Protein AF-C3YS54-F1 (afdb_monomer)

Foldseek 3Di:
DDPLVVLQVQLFDDDDPLATWHQLQSLLCSLVDPHDDPDDDPVPVVPDQDDDPDDDLCVSVNCVRPWTAASLNSVVLLCQLLDDLVRLVVVQVQLPPVPPQKHALVSVCVSVVVVVVVVVVVCVVVVPPPDDSNDDDDDPPDTPVQCQAQNPVRPRIDHSVRSCCSRVVRPHQLNSLVVLQCVQCVPPQFHWLLSLLCSQQVQFPDDPVLSVVLSVLLCVVPVDTPGDGSVQSRLVSVLLSQLVQLLVLLVVCVVVVHFAALVNSQVSSCVRPVGGHDSVVSVSLCSRQVPPPPRTHHCCSPVVGSVSVSCSNVD

Solvent-accessible surface area (backbone atoms only — not comparable to full-atom values): 18440 Å² total; per-residue (Å²): 138,53,73,69,56,52,51,48,60,70,34,36,81,42,74,57,96,71,26,64,23,21,24,47,45,31,50,51,45,62,73,75,42,98,64,75,81,83,85,78,81,70,84,73,62,76,83,72,78,80,72,90,91,63,91,61,77,37,65,54,71,75,40,33,74,71,42,41,38,45,67,61,53,51,53,50,48,62,66,51,40,67,48,47,76,71,50,50,52,55,54,48,59,68,34,24,81,86,69,80,67,41,36,43,56,67,43,61,46,47,58,51,52,54,55,47,57,57,46,52,67,47,45,81,75,54,83,85,71,89,78,81,47,81,77,71,69,101,66,86,71,88,33,46,65,53,35,70,64,14,39,92,83,52,76,42,65,30,40,66,69,56,48,39,47,60,42,51,66,35,54,22,52,62,34,50,54,50,48,57,49,48,66,65,17,71,82,50,82,38,28,45,64,67,53,51,48,50,67,64,49,71,34,34,94,66,53,69,71,57,51,52,52,39,54,54,48,35,49,72,77,47,78,73,77,82,48,48,37,64,82,55,49,48,58,54,58,57,47,57,65,48,44,70,60,36,48,56,54,52,47,53,35,57,77,66,73,43,82,36,35,69,68,54,48,52,47,44,45,30,72,60,67,70,48,84,78,53,69,68,58,53,51,52,50,45,58,58,41,30,82,86,68,82,69,40,56,52,66,67,50,46,53,58,48,53,60,48,31,72,48,64,73,69,122

Radius of gyration: 21.83 Å; Cα contacts (8 Å, |Δi|>4): 345; chains: 1; bounding box: 50×48×61 Å

Organism: Branchiostoma floridae (NCBI:txid7739)

Sequence (315 aa):
MSDRERRFREFSSVEYKGQMYMTPRDFLESVTEERPRREFDVSHMLKKTPSRHKGSTKFFRSMHEEGIISFTEYLFLLCILTKPHAGFNIAFNMFDTDGNQRVDKNEFMVLQEIFRKKNDKRKAKEEAEGVSALLADGNVQDTTLLVHLFGVKGKDDLNFQDFYNSIGGKISIPLLNRVYFLEFARGMPTISEIEFAQILLRYTHLPDAAHDAIIERLKDRIPEEKGITFDQFKPFFQFLNNLDDFAIAMQMYTFANQPVEQAEFKRAVKVSTGIDLAPHVINTVFQIFDEDGDGKLSHKEFISVMKDRIHRGFR

Structure (mmCIF, N/CA/C/O backbone):
data_AF-C3YS54-F1
#
_entry.id   AF-C3YS54-F1
#
loop_
_atom_site.group_PDB
_atom_site.id
_atom_site.type_symbol
_atom_site.label_atom_id
_atom_site.label_alt_id
_atom_site.label_comp_id
_atom_site.label_asym_id
_atom_site.label_entity_id
_atom_site.label_seq_id
_atom_site.pdbx_PDB_ins_code
_atom_site.Cartn_x
_atom_site.Cartn_y
_atom_site.Cartn_z
_atom_site.occupancy
_atom_site.B_iso_or_equiv
_atom_site.auth_seq_id
_atom_site.auth_comp_id
_atom_site.auth_asym_id
_atom_site.auth_atom_id
_atom_site.pdbx_PDB_model_num
ATOM 1 N N . MET A 1 1 ? -8.792 2.341 -24.400 1.00 57.22 1 MET A N 1
ATOM 2 C CA . MET A 1 1 ? -7.731 2.671 -23.412 1.00 57.22 1 MET A CA 1
ATOM 3 C C . MET A 1 1 ? -8.057 2.042 -22.059 1.00 57.22 1 MET A C 1
ATOM 5 O O . MET A 1 1 ? -9.218 2.076 -21.674 1.00 57.22 1 MET A O 1
ATOM 9 N N . SER A 1 2 ? -7.090 1.426 -21.368 1.00 73.31 2 SER A N 1
ATOM 10 C CA . SER A 1 2 ? -7.321 0.836 -20.026 1.00 73.31 2 SER A CA 1
ATOM 11 C C . SER A 1 2 ? -7.192 1.875 -18.904 1.00 73.31 2 SER A C 1
ATOM 13 O O . SER A 1 2 ? -6.462 2.848 -19.077 1.00 73.31 2 SER A O 1
ATOM 15 N N . ASP A 1 3 ? -7.820 1.662 -17.742 1.00 74.25 3 ASP A N 1
ATOM 16 C CA . ASP A 1 3 ? -7.747 2.616 -16.616 1.00 74.25 3 ASP A CA 1
ATOM 17 C C 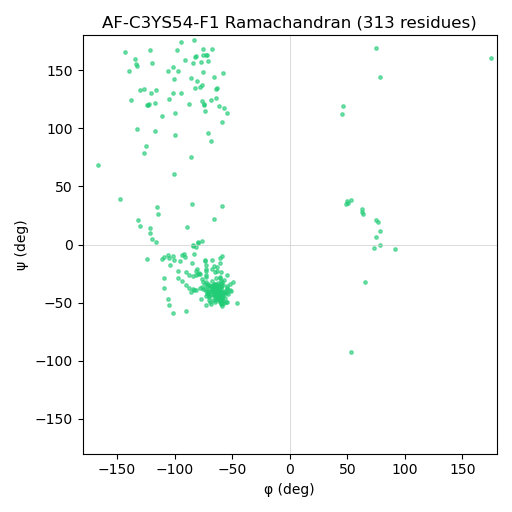. ASP A 1 3 ? -6.313 2.838 -16.117 1.00 74.25 3 ASP A C 1
ATOM 19 O O . ASP A 1 3 ? -5.910 3.964 -15.835 1.00 74.25 3 ASP A O 1
ATOM 23 N N . ARG A 1 4 ? -5.489 1.782 -16.124 1.00 79.00 4 ARG A N 1
ATOM 24 C CA . ARG A 1 4 ? -4.057 1.865 -15.784 1.00 79.00 4 ARG A CA 1
ATOM 25 C C . ARG A 1 4 ? -3.259 2.691 -16.792 1.00 79.00 4 ARG A C 1
ATOM 27 O O . ARG A 1 4 ? -2.324 3.382 -16.412 1.00 79.00 4 ARG A O 1
ATOM 34 N N . GLU A 1 5 ? -3.620 2.625 -18.070 1.00 79.56 5 GLU A N 1
ATOM 35 C CA . GLU A 1 5 ? -2.982 3.419 -19.124 1.00 79.56 5 GLU A CA 1
ATOM 36 C C . GLU A 1 5 ? -3.383 4.895 -19.034 1.00 79.56 5 GLU A C 1
ATOM 38 O O . GLU A 1 5 ? -2.531 5.767 -19.184 1.00 79.56 5 GLU A O 1
ATOM 43 N N . ARG A 1 6 ? -4.657 5.179 -18.730 1.00 80.06 6 ARG A N 1
ATOM 44 C CA . ARG A 1 6 ? -5.141 6.543 -18.480 1.00 80.06 6 ARG A CA 1
ATOM 45 C C . ARG A 1 6 ? -4.397 7.169 -17.302 1.00 80.06 6 ARG A C 1
ATOM 47 O O . ARG A 1 6 ? -3.808 8.233 -17.454 1.00 80.06 6 ARG A O 1
ATOM 54 N N . ARG A 1 7 ? -4.340 6.455 -16.174 1.00 81.50 7 ARG A N 1
ATOM 55 C CA . ARG A 1 7 ? -3.628 6.895 -14.968 1.00 81.50 7 ARG A CA 1
ATOM 56 C C . ARG A 1 7 ? -2.133 7.083 -15.215 1.00 81.50 7 ARG A C 1
ATOM 58 O O . ARG A 1 7 ? -1.554 8.047 -14.732 1.00 81.50 7 ARG A O 1
ATOM 65 N N . PHE A 1 8 ? -1.510 6.210 -16.012 1.00 84.62 8 PHE A N 1
ATOM 66 C CA . PHE A 1 8 ? -0.117 6.404 -16.409 1.00 84.62 8 PHE A CA 1
ATOM 67 C C . PHE A 1 8 ? 0.074 7.730 -17.158 1.00 84.62 8 PHE A C 1
ATOM 69 O O . PHE A 1 8 ? 0.955 8.509 -16.810 1.00 84.62 8 PHE A O 1
ATOM 76 N N . ARG A 1 9 ? -0.772 8.029 -18.151 1.00 83.06 9 ARG A N 1
ATOM 77 C CA . ARG A 1 9 ? -0.676 9.287 -18.912 1.00 83.06 9 ARG A CA 1
ATOM 78 C C . ARG A 1 9 ? -0.946 10.521 -18.056 1.00 83.06 9 ARG A C 1
ATOM 80 O O . ARG A 1 9 ? -0.266 11.518 -18.239 1.00 83.06 9 ARG A O 1
ATOM 87 N N . GLU A 1 10 ? -1.908 10.453 -17.139 1.00 83.25 10 GLU A N 1
ATOM 88 C CA . GLU A 1 10 ? -2.266 11.578 -16.261 1.00 83.25 10 GLU A CA 1
ATOM 89 C C . GLU A 1 10 ? -1.121 12.012 -15.341 1.00 83.25 10 GLU A C 1
ATOM 91 O O . GLU A 1 10 ? -0.986 13.200 -15.063 1.00 83.25 10 GLU A O 1
ATOM 96 N N . PHE A 1 11 ? -0.305 11.065 -14.875 1.00 82.12 11 PHE A N 1
ATOM 97 C CA . PHE A 1 11 ? 0.784 11.328 -13.931 1.00 82.12 11 PHE A CA 1
ATOM 98 C C . PHE A 1 11 ? 2.172 11.386 -14.588 1.00 82.12 11 PHE A C 1
ATOM 100 O O . PHE A 1 11 ? 3.127 11.770 -13.926 1.00 82.12 11 PHE A O 1
ATOM 107 N N . SER A 1 12 ? 2.313 11.004 -15.862 1.00 84.19 12 SER A N 1
ATOM 108 C CA . SER A 1 12 ? 3.598 11.072 -16.573 1.00 84.19 12 SER A CA 1
ATOM 109 C C . SER A 1 12 ? 4.014 12.521 -16.815 1.00 84.19 12 SER A C 1
ATOM 111 O O . SER A 1 12 ? 3.276 13.270 -17.454 1.00 84.19 12 SER A O 1
ATOM 113 N N . SER A 1 13 ? 5.211 12.896 -16.366 1.00 82.12 13 SER A N 1
ATOM 114 C CA . SER A 1 13 ? 5.763 14.243 -16.565 1.00 82.12 13 SER A CA 1
ATOM 115 C C . SER A 1 13 ? 6.876 14.325 -17.617 1.00 82.12 13 SER A C 1
ATOM 117 O O . SER A 1 13 ? 7.273 15.427 -17.992 1.00 82.12 13 SER A O 1
ATOM 119 N N . VAL A 1 14 ? 7.378 13.188 -18.120 1.00 82.00 14 VAL A N 1
ATOM 120 C CA . VAL A 1 14 ? 8.527 13.141 -19.041 1.00 82.00 14 VAL A CA 1
ATOM 121 C C . VAL A 1 14 ? 8.119 12.579 -20.399 1.00 82.00 14 VAL A C 1
ATOM 123 O O . VAL A 1 14 ? 7.506 11.518 -20.482 1.00 82.00 14 VAL A O 1
ATOM 126 N N . GLU A 1 15 ? 8.531 13.245 -21.477 1.00 80.12 15 GLU A N 1
ATOM 127 C CA . GLU A 1 15 ? 8.415 12.742 -22.848 1.00 80.12 15 GLU A CA 1
ATOM 128 C C . GLU A 1 15 ? 9.803 12.652 -23.492 1.00 80.12 15 GLU A C 1
ATOM 130 O O . GLU A 1 15 ? 10.588 13.601 -23.460 1.00 80.12 15 GLU A O 1
ATOM 135 N N . TYR A 1 16 ? 10.121 11.507 -24.093 1.00 73.81 16 TYR A N 1
ATOM 136 C CA . TYR A 1 16 ? 11.366 11.306 -24.828 1.00 73.81 16 TYR A CA 1
ATOM 137 C C . TYR A 1 16 ? 11.091 10.533 -26.117 1.00 73.81 16 TYR A C 1
ATOM 139 O O . TYR A 1 16 ? 10.530 9.444 -26.080 1.00 73.81 16 TYR A O 1
ATOM 147 N N . LYS A 1 17 ? 11.481 11.094 -27.270 1.00 74.94 17 LYS A N 1
ATOM 148 C CA . LYS A 1 17 ? 11.240 10.509 -28.609 1.00 74.94 17 LYS A CA 1
ATOM 149 C C . LYS A 1 17 ? 9.764 10.148 -28.882 1.00 74.94 17 LYS A C 1
ATOM 151 O O . LYS A 1 17 ? 9.484 9.126 -29.499 1.00 74.94 17 LYS A O 1
ATOM 156 N N . GLY A 1 18 ? 8.820 10.973 -28.422 1.00 70.06 18 GLY A N 1
ATOM 157 C CA . GLY A 1 18 ? 7.379 10.726 -28.588 1.00 70.06 18 GLY A CA 1
ATOM 158 C C . GLY A 1 18 ? 6.790 9.706 -27.607 1.00 70.06 18 GLY A C 1
ATOM 159 O O . GLY A 1 18 ? 5.594 9.427 -27.649 1.00 70.06 18 GLY A O 1
ATOM 160 N N . GLN A 1 19 ? 7.614 9.145 -26.720 1.00 74.81 19 GLN A N 1
ATOM 161 C CA . GLN A 1 19 ? 7.213 8.181 -25.707 1.00 74.81 19 GLN A CA 1
ATOM 162 C C . GLN A 1 19 ? 7.088 8.865 -24.341 1.00 74.81 19 GLN A C 1
ATOM 164 O O . GLN A 1 19 ? 8.022 9.525 -23.887 1.00 74.81 19 GLN A O 1
ATOM 169 N N . MET A 1 20 ? 5.961 8.651 -23.655 1.00 78.69 20 MET A N 1
ATOM 170 C CA . MET A 1 20 ? 5.757 9.132 -22.282 1.00 78.69 20 MET A CA 1
ATOM 171 C C . MET A 1 20 ? 6.424 8.199 -21.264 1.00 78.69 20 MET A C 1
ATOM 173 O O . MET A 1 20 ? 6.336 6.969 -21.382 1.00 78.69 20 MET A O 1
ATOM 177 N N . TYR A 1 21 ? 7.026 8.800 -20.242 1.00 82.31 21 TYR A N 1
ATOM 178 C CA . TYR A 1 21 ? 7.679 8.167 -19.104 1.00 82.31 21 TYR A CA 1
ATOM 179 C C . TYR A 1 21 ? 7.251 8.838 -17.794 1.00 82.31 21 TYR A C 1
ATOM 181 O O . TYR A 1 21 ? 6.895 10.016 -17.752 1.00 82.31 21 TYR A O 1
ATOM 189 N N . MET A 1 22 ? 7.347 8.078 -16.708 1.00 83.50 22 MET A N 1
ATOM 190 C CA . MET A 1 22 ? 7.195 8.577 -15.345 1.00 83.50 22 MET A CA 1
ATOM 191 C C . MET A 1 22 ? 8.551 8.789 -14.689 1.00 83.50 22 MET A C 1
ATOM 193 O O . MET A 1 22 ? 9.442 7.948 -14.816 1.00 83.50 22 MET A O 1
ATOM 197 N N . THR A 1 23 ? 8.681 9.845 -13.898 1.00 81.38 23 THR A N 1
ATOM 198 C CA . THR A 1 23 ? 9.751 9.923 -12.901 1.00 81.38 23 THR A CA 1
ATOM 199 C C . THR A 1 23 ? 9.469 8.983 -11.717 1.00 81.38 23 THR A C 1
ATOM 201 O O . THR A 1 23 ? 8.330 8.555 -11.495 1.00 81.38 23 THR A O 1
ATOM 204 N N . PRO A 1 24 ? 10.477 8.656 -10.886 1.00 78.56 24 PRO A N 1
ATOM 205 C CA . PRO A 1 24 ? 10.258 8.001 -9.597 1.00 78.56 24 PRO A CA 1
ATOM 206 C C . PRO A 1 24 ? 9.217 8.723 -8.720 1.00 78.56 24 PRO A C 1
ATOM 208 O O . PRO A 1 24 ? 8.465 8.069 -7.994 1.00 78.56 24 PRO A O 1
ATOM 211 N N . ARG A 1 25 ? 9.155 10.058 -8.791 1.00 75.44 25 ARG A N 1
ATOM 212 C CA . ARG A 1 25 ? 8.149 10.872 -8.104 1.00 75.44 25 ARG A CA 1
ATOM 213 C C . ARG A 1 25 ? 6.754 10.679 -8.700 1.00 75.44 25 ARG A C 1
ATOM 215 O O . ARG A 1 25 ? 5.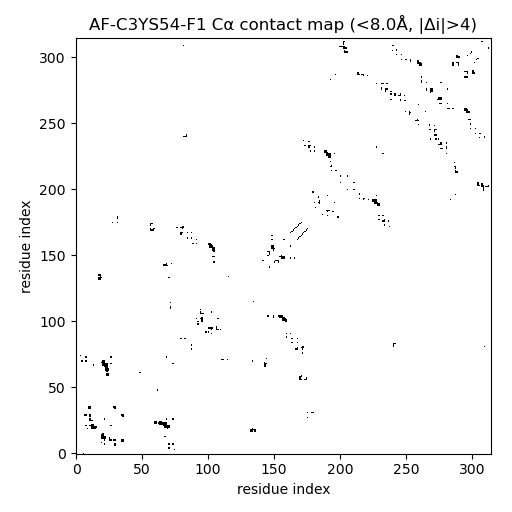842 10.369 -7.938 1.00 75.44 25 ARG A O 1
ATOM 222 N N . ASP A 1 26 ? 6.612 10.770 -10.019 1.00 80.88 26 ASP A N 1
ATOM 223 C CA . ASP A 1 26 ? 5.344 10.540 -10.728 1.00 80.88 26 ASP A CA 1
ATOM 224 C C . ASP A 1 26 ? 4.767 9.170 -10.386 1.00 80.88 26 ASP A C 1
ATOM 226 O O . ASP A 1 26 ? 3.574 9.027 -10.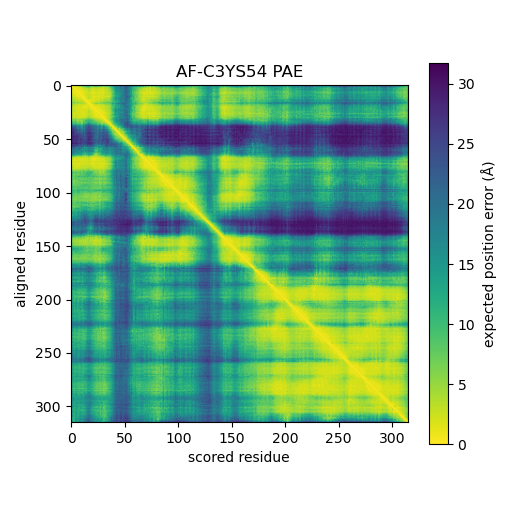133 1.00 80.88 26 ASP A O 1
ATOM 230 N N . PHE A 1 27 ? 5.631 8.152 -10.327 1.00 80.94 27 PHE A N 1
ATOM 231 C CA . PHE A 1 27 ? 5.231 6.813 -9.926 1.00 80.94 27 PHE A CA 1
ATOM 232 C C . PHE A 1 27 ? 4.648 6.798 -8.513 1.00 80.94 27 PHE A C 1
ATOM 234 O O . PHE A 1 27 ? 3.559 6.262 -8.311 1.00 80.94 27 PHE A O 1
ATOM 241 N N . LEU A 1 28 ? 5.347 7.391 -7.539 1.00 75.38 28 LEU A N 1
ATOM 242 C CA . LEU A 1 28 ? 4.862 7.456 -6.162 1.00 75.38 28 LEU A CA 1
ATOM 243 C C . LEU A 1 28 ? 3.531 8.205 -6.080 1.00 75.38 28 LEU A C 1
ATOM 245 O O . LEU A 1 28 ? 2.593 7.663 -5.505 1.00 75.38 28 LEU A O 1
ATOM 249 N N . GLU A 1 29 ? 3.420 9.373 -6.714 1.00 75.44 29 GLU A N 1
ATOM 250 C CA . GLU A 1 29 ? 2.178 10.152 -6.745 1.00 75.44 29 GLU A CA 1
ATOM 251 C C . GLU A 1 29 ? 1.044 9.376 -7.426 1.00 75.44 29 GLU A C 1
ATOM 253 O O . GLU A 1 29 ? -0.067 9.326 -6.908 1.00 75.44 29 GLU A O 1
ATOM 258 N N . SER A 1 30 ? 1.322 8.658 -8.517 1.00 79.56 30 SER A N 1
ATOM 259 C CA . SER A 1 30 ? 0.318 7.831 -9.197 1.00 79.56 30 SER A CA 1
ATOM 260 C C . SER A 1 30 ? -0.212 6.690 -8.324 1.00 79.56 30 SER A C 1
ATOM 262 O O . SER A 1 30 ? -1.306 6.178 -8.571 1.00 79.56 30 SER A O 1
ATOM 264 N N . VAL A 1 31 ? 0.544 6.259 -7.310 1.00 73.75 31 VAL A N 1
ATOM 265 C CA . VAL A 1 31 ? 0.121 5.215 -6.370 1.00 73.75 31 VAL A CA 1
ATOM 266 C C . VAL A 1 31 ? -0.524 5.822 -5.125 1.00 73.75 31 VAL A C 1
ATOM 268 O O . VAL A 1 31 ? -1.427 5.198 -4.573 1.00 73.75 31 VAL A O 1
ATOM 271 N N . THR A 1 32 ? -0.112 7.014 -4.682 1.00 67.75 32 THR A N 1
ATOM 272 C CA . THR A 1 32 ? -0.589 7.614 -3.424 1.00 67.75 32 THR A CA 1
ATOM 273 C C . THR A 1 32 ? -1.728 8.616 -3.576 1.00 67.75 32 THR A C 1
ATOM 275 O O . THR A 1 32 ? -2.535 8.728 -2.652 1.00 67.75 32 THR A O 1
ATOM 278 N N . GLU A 1 33 ? -1.821 9.302 -4.714 1.00 66.56 33 GLU A N 1
ATOM 279 C CA . GLU A 1 33 ? -2.759 10.400 -4.966 1.00 66.56 33 GLU A CA 1
ATOM 280 C C . GLU A 1 33 ? -3.904 9.983 -5.883 1.00 66.56 33 GLU A C 1
ATOM 282 O O . GLU A 1 33 ? -3.724 9.191 -6.803 1.00 66.56 33 GLU A O 1
ATOM 287 N N . GLU A 1 34 ? -5.086 10.571 -5.718 1.00 61.81 34 GLU A N 1
ATOM 288 C CA . GLU A 1 34 ? -6.174 10.388 -6.686 1.00 61.81 34 GLU A CA 1
ATOM 289 C C . GLU A 1 34 ? -5.959 11.184 -7.976 1.00 61.81 34 GLU A C 1
ATOM 291 O O . GLU A 1 34 ? -6.363 10.731 -9.046 1.00 61.81 34 GLU A O 1
ATOM 296 N N . ARG A 1 35 ? -5.310 12.352 -7.883 1.00 57.31 35 ARG A N 1
ATOM 297 C CA . ARG A 1 35 ? -5.036 13.265 -9.001 1.00 57.31 35 ARG A CA 1
ATOM 298 C C . ARG A 1 35 ? -3.621 13.847 -8.891 1.00 57.31 35 ARG A C 1
ATOM 300 O O . ARG A 1 35 ? -3.149 14.041 -7.770 1.00 57.31 35 ARG A O 1
ATOM 307 N N . PRO A 1 36 ? -2.958 14.169 -10.014 1.00 57.72 36 PRO A N 1
ATOM 308 C CA . PRO A 1 36 ? -1.636 14.790 -9.992 1.00 57.72 36 PRO A CA 1
ATOM 309 C C . PRO A 1 36 ? -1.696 16.173 -9.324 1.00 57.72 36 PRO A C 1
ATOM 311 O O . PRO A 1 36 ? -2.589 16.977 -9.615 1.00 57.72 36 PRO A O 1
ATOM 314 N N . ARG A 1 37 ? -0.747 16.469 -8.426 1.00 54.53 37 ARG A N 1
ATOM 315 C CA . ARG A 1 37 ? -0.634 17.799 -7.804 1.00 54.53 37 ARG A CA 1
ATOM 316 C C . ARG A 1 37 ? -0.010 18.757 -8.825 1.00 54.53 37 ARG A C 1
ATOM 318 O O . ARG A 1 37 ? 1.079 18.500 -9.326 1.00 54.53 37 ARG A O 1
ATOM 325 N N . ARG A 1 38 ? -0.682 19.869 -9.143 1.00 44.66 38 ARG A N 1
ATOM 326 C CA . ARG A 1 38 ? -0.101 20.920 -9.999 1.00 44.66 38 ARG A CA 1
ATOM 327 C C . ARG A 1 38 ? 0.947 21.714 -9.209 1.00 44.66 38 ARG A C 1
ATOM 329 O O . ARG A 1 38 ? 0.602 22.293 -8.189 1.00 44.66 38 ARG A O 1
ATOM 336 N N . GLU A 1 39 ? 2.179 21.688 -9.724 1.00 42.34 39 GLU A N 1
ATOM 337 C CA . GLU A 1 39 ? 3.357 22.540 -9.461 1.00 42.34 39 GLU A CA 1
ATOM 338 C C . GLU A 1 39 ? 3.747 22.849 -8.000 1.00 42.34 39 GLU A C 1
ATOM 340 O O . GLU A 1 39 ? 3.061 23.562 -7.277 1.00 42.34 39 GLU A O 1
ATOM 345 N N . PHE A 1 40 ? 4.961 22.429 -7.614 1.00 36.91 40 PHE A N 1
ATOM 346 C CA . PHE A 1 40 ? 5.749 23.114 -6.584 1.00 36.91 40 PHE A CA 1
ATOM 347 C C . PHE A 1 40 ? 7.169 23.369 -7.101 1.00 36.91 40 PHE A C 1
ATOM 349 O O . PHE A 1 40 ? 7.805 22.482 -7.666 1.00 36.91 40 PHE A O 1
ATOM 356 N N . ASP A 1 41 ? 7.619 24.607 -6.900 1.00 38.69 41 ASP A N 1
ATOM 357 C CA . ASP A 1 41 ? 8.887 25.201 -7.325 1.00 38.69 41 ASP A CA 1
ATOM 358 C C . ASP A 1 41 ? 10.113 24.390 -6.848 1.00 38.69 41 ASP A C 1
ATOM 360 O O . ASP A 1 41 ? 10.426 24.298 -5.655 1.00 38.69 41 ASP A O 1
ATOM 364 N N . VAL A 1 42 ? 10.815 23.807 -7.823 1.00 43.28 42 VAL A N 1
ATOM 365 C CA . VAL A 1 42 ? 11.983 22.909 -7.713 1.00 43.28 42 VAL A CA 1
ATOM 366 C C . VAL A 1 42 ? 13.181 23.580 -7.008 1.00 43.28 42 VAL A C 1
ATOM 368 O O . VAL A 1 42 ? 14.090 22.918 -6.494 1.00 43.28 42 VAL A O 1
ATOM 371 N N . SER A 1 43 ? 13.165 24.908 -6.883 1.00 39.72 43 SER A N 1
ATOM 372 C CA . SER A 1 43 ? 14.291 25.724 -6.418 1.00 39.72 43 SER A CA 1
ATOM 373 C C . SER A 1 43 ? 14.666 25.529 -4.937 1.00 39.72 43 SER A C 1
ATOM 375 O O . SER A 1 43 ? 15.802 25.806 -4.542 1.00 39.72 43 SER A O 1
ATOM 377 N N . HIS A 1 44 ? 13.758 25.023 -4.093 1.00 38.53 44 HIS A N 1
ATOM 378 C CA . HIS A 1 44 ? 14.010 24.871 -2.649 1.00 38.53 44 HIS A CA 1
ATOM 379 C C . HIS A 1 44 ? 14.516 23.469 -2.238 1.00 38.53 44 HIS A C 1
ATOM 381 O O . HIS A 1 44 ? 15.040 23.294 -1.134 1.00 38.53 44 HIS A O 1
ATOM 387 N N . MET A 1 45 ? 14.412 22.462 -3.117 1.00 38.97 45 MET A N 1
ATOM 388 C CA . MET A 1 45 ? 14.697 21.054 -2.778 1.00 38.97 45 MET A CA 1
ATOM 389 C C . MET A 1 45 ? 16.161 20.639 -3.000 1.00 38.97 45 MET A C 1
ATOM 391 O O . MET A 1 45 ? 16.665 19.756 -2.302 1.00 38.97 45 MET A O 1
ATOM 395 N N . LEU A 1 46 ? 16.888 21.340 -3.875 1.00 43.00 46 LEU A N 1
ATOM 396 C CA . LEU A 1 46 ? 18.287 21.042 -4.225 1.00 43.00 46 LEU A CA 1
ATOM 397 C C . LEU A 1 46 ? 19.297 21.280 -3.084 1.00 43.00 46 LEU A C 1
ATOM 399 O O . LEU A 1 46 ? 20.428 20.804 -3.145 1.00 43.00 46 LEU A O 1
ATOM 403 N N . LYS A 1 47 ? 18.909 21.969 -2.002 1.00 36.06 47 LYS A N 1
ATOM 404 C CA . LYS A 1 47 ? 19.814 22.295 -0.882 1.00 36.06 47 LYS A CA 1
ATOM 405 C C . LYS A 1 47 ? 19.978 21.188 0.173 1.00 36.06 47 LYS A C 1
ATOM 407 O O . LYS A 1 47 ? 20.716 21.398 1.133 1.00 36.06 47 LYS A O 1
ATOM 412 N N . LYS A 1 48 ? 19.316 20.025 0.050 1.00 42.09 48 LYS A N 1
ATOM 413 C CA . LYS A 1 48 ? 19.316 18.987 1.112 1.00 42.09 48 LYS A CA 1
ATOM 414 C C . LYS A 1 48 ? 19.657 17.550 0.684 1.00 42.09 48 LYS A C 1
ATOM 416 O O . LYS A 1 48 ? 19.443 16.628 1.474 1.00 42.09 48 LYS A O 1
ATOM 421 N N . THR A 1 49 ? 20.232 17.322 -0.494 1.00 37.31 49 THR A N 1
ATOM 422 C CA . THR A 1 49 ? 20.502 15.948 -0.966 1.00 37.31 49 THR A CA 1
ATOM 423 C C . THR A 1 49 ? 21.866 15.411 -0.482 1.00 37.31 49 THR A C 1
ATOM 425 O O . THR A 1 49 ? 22.893 16.018 -0.784 1.00 37.31 49 THR A O 1
ATOM 428 N N . PRO A 1 50 ? 21.934 14.283 0.265 1.00 35.88 50 PRO A N 1
ATOM 429 C CA . PRO A 1 50 ? 23.192 13.690 0.734 1.00 35.88 50 PRO A CA 1
ATOM 430 C C . PRO A 1 50 ? 23.795 12.646 -0.234 1.00 35.88 50 PRO A C 1
ATOM 432 O O . PRO A 1 50 ? 23.093 12.037 -1.033 1.00 35.88 50 PRO A O 1
ATOM 435 N N . SER A 1 51 ? 25.107 12.402 -0.095 1.00 37.34 51 SER A N 1
ATOM 436 C CA . SER A 1 51 ? 25.964 11.585 -0.983 1.00 37.34 51 SER A CA 1
ATOM 437 C C . SER A 1 51 ? 25.740 10.051 -0.960 1.00 37.34 51 SER A C 1
ATOM 439 O O . SER A 1 51 ? 25.283 9.468 0.026 1.00 37.34 51 SER A O 1
ATOM 441 N N . ARG A 1 52 ? 26.165 9.403 -2.062 1.00 37.94 52 ARG A N 1
ATOM 442 C CA . ARG A 1 52 ? 25.956 8.014 -2.542 1.00 37.94 52 ARG A CA 1
ATOM 443 C C . ARG A 1 52 ? 26.461 6.866 -1.645 1.00 37.94 52 ARG A C 1
ATOM 445 O O . ARG A 1 52 ? 26.094 5.721 -1.880 1.00 37.94 52 ARG A O 1
ATOM 452 N N . HIS A 1 53 ? 27.251 7.119 -0.602 1.00 42.16 53 HIS A N 1
ATOM 453 C CA . HIS A 1 53 ? 27.829 6.053 0.245 1.00 42.16 53 HIS A CA 1
ATOM 454 C C . HIS A 1 53 ? 26.958 5.629 1.445 1.00 42.16 53 HIS A C 1
ATOM 456 O O . HIS A 1 53 ? 27.432 4.944 2.348 1.00 42.16 53 HIS A O 1
ATOM 462 N N . LYS A 1 54 ? 25.673 6.000 1.467 1.00 44.56 54 LYS A N 1
ATOM 463 C CA . LYS A 1 54 ? 24.708 5.568 2.491 1.00 44.56 54 LYS A CA 1
ATOM 464 C C . LYS A 1 54 ? 23.490 4.919 1.838 1.00 44.56 54 LYS A C 1
ATOM 466 O O . LYS A 1 54 ? 22.471 5.569 1.620 1.00 44.56 54 LYS A O 1
ATOM 471 N N . GLY A 1 55 ? 23.595 3.625 1.539 1.00 39.97 55 GLY A N 1
ATOM 472 C CA . GLY A 1 55 ? 22.445 2.805 1.160 1.00 39.97 55 GLY A CA 1
ATOM 473 C C . GLY A 1 55 ? 21.385 2.844 2.265 1.00 39.97 55 GLY A C 1
ATOM 474 O O . GLY A 1 55 ? 21.640 2.462 3.402 1.00 39.97 55 GLY A O 1
ATOM 475 N N . SER A 1 56 ? 20.203 3.360 1.945 1.00 41.62 56 SER A N 1
ATOM 476 C CA . SER A 1 56 ? 19.062 3.490 2.856 1.00 41.62 56 SER A CA 1
ATOM 477 C C . SER A 1 56 ? 17.777 3.223 2.069 1.00 41.62 56 SER A C 1
ATOM 479 O O . SER A 1 56 ? 17.800 3.242 0.840 1.00 41.62 56 SER A O 1
ATOM 481 N N . THR A 1 57 ? 16.657 2.998 2.763 1.00 42.53 57 THR A N 1
ATOM 482 C CA . THR A 1 57 ? 15.265 2.793 2.292 1.00 42.53 57 THR A CA 1
ATOM 483 C C . THR A 1 57 ? 14.684 3.958 1.461 1.00 42.53 57 THR A C 1
ATOM 485 O O . THR A 1 57 ? 13.512 4.305 1.576 1.00 42.53 57 THR A O 1
ATOM 488 N N . LYS A 1 58 ? 15.522 4.643 0.687 1.00 46.41 58 LYS A N 1
ATOM 489 C CA . LYS A 1 58 ? 15.281 5.907 0.003 1.00 46.41 58 LYS A CA 1
ATOM 490 C C . LYS A 1 58 ? 15.470 5.787 -1.509 1.00 46.41 58 LYS A C 1
ATOM 492 O O . LYS A 1 58 ? 15.529 6.825 -2.129 1.00 46.41 58 LYS A O 1
ATOM 497 N N . PHE A 1 59 ? 15.534 4.598 -2.112 1.00 52.16 59 PHE A N 1
ATOM 498 C CA . PHE A 1 59 ? 15.865 4.428 -3.541 1.00 52.16 59 PHE A CA 1
ATOM 499 C C . PHE A 1 59 ? 15.111 5.392 -4.492 1.00 52.16 59 PHE A C 1
ATOM 501 O O . PHE A 1 59 ? 15.742 6.142 -5.231 1.00 52.16 59 PHE A O 1
ATOM 508 N N . PHE A 1 60 ? 13.780 5.493 -4.381 1.00 50.44 60 PHE A N 1
ATOM 509 C CA . PHE A 1 60 ? 12.979 6.467 -5.147 1.00 50.44 60 PHE A CA 1
ATOM 510 C C . PHE A 1 60 ? 13.136 7.922 -4.664 1.00 50.44 60 PHE A C 1
ATOM 512 O O . PHE A 1 60 ? 13.015 8.855 -5.448 1.00 50.44 60 PHE A O 1
ATOM 519 N N . ARG A 1 61 ? 13.442 8.142 -3.380 1.00 50.16 61 ARG A N 1
ATOM 520 C CA . ARG A 1 61 ? 13.656 9.482 -2.795 1.00 50.16 61 ARG A CA 1
ATOM 521 C C . ARG A 1 61 ? 15.053 10.049 -3.041 1.00 50.16 61 ARG A C 1
ATOM 523 O O . ARG A 1 61 ? 15.232 11.251 -2.924 1.00 50.16 61 ARG A O 1
ATOM 530 N N . SER A 1 62 ? 16.043 9.199 -3.304 1.00 44.69 62 SER A N 1
ATOM 531 C CA . SER A 1 62 ? 17.406 9.605 -3.641 1.00 44.69 62 SER A CA 1
ATOM 532 C C . SER A 1 62 ? 17.537 9.977 -5.110 1.00 44.69 62 SER A C 1
ATOM 534 O O . SER A 1 62 ? 18.415 10.766 -5.422 1.00 44.69 62 SER A O 1
ATOM 536 N N . MET A 1 63 ? 16.680 9.427 -5.979 1.00 51.47 63 MET A N 1
ATOM 537 C CA . MET A 1 63 ? 16.602 9.820 -7.389 1.00 51.47 63 MET A CA 1
ATOM 538 C C . MET A 1 63 ? 15.601 10.954 -7.621 1.00 51.47 63 MET A C 1
ATOM 540 O O . MET A 1 63 ? 15.875 11.836 -8.414 1.00 51.47 63 MET A O 1
ATOM 544 N N . HIS A 1 64 ? 14.492 10.995 -6.875 1.00 57.53 64 HIS A N 1
ATOM 545 C CA . HIS A 1 64 ? 13.466 12.040 -6.944 1.00 57.53 64 HIS A CA 1
ATOM 546 C C . HIS A 1 64 ? 12.925 12.278 -8.369 1.00 57.53 64 HIS A C 1
ATOM 548 O O . HIS A 1 64 ? 12.011 11.564 -8.776 1.00 57.53 64 HIS A O 1
ATOM 554 N N . GLU A 1 65 ? 13.499 13.219 -9.118 1.00 56.34 65 GLU A N 1
ATOM 555 C CA . GLU A 1 65 ? 13.150 13.559 -10.507 1.00 56.34 65 GLU A CA 1
ATOM 556 C C . GLU A 1 65 ? 14.136 12.948 -11.527 1.00 56.34 65 GLU A C 1
ATOM 558 O O . GLU A 1 65 ? 13.849 12.873 -12.718 1.00 56.34 65 GLU A O 1
ATOM 563 N N . GLU A 1 66 ? 15.285 12.445 -11.068 1.00 62.47 66 GLU A N 1
ATOM 564 C CA . GLU A 1 66 ? 16.343 11.860 -11.893 1.00 62.47 66 GLU A CA 1
ATOM 565 C C . GLU A 1 66 ? 16.068 10.378 -12.174 1.00 62.47 66 GLU A C 1
ATOM 567 O O . GLU A 1 66 ? 16.665 9.468 -11.593 1.00 62.47 66 GLU A O 1
ATOM 572 N N . GLY A 1 67 ? 15.127 10.113 -13.075 1.00 72.62 67 GLY A N 1
ATOM 573 C CA . GLY A 1 67 ? 14.895 8.770 -13.586 1.00 72.62 67 GLY A CA 1
ATOM 574 C C . GLY A 1 67 ? 13.698 8.678 -14.518 1.00 72.62 67 GLY A C 1
ATOM 575 O O . GLY A 1 67 ? 12.820 9.532 -14.495 1.00 72.62 67 GLY A O 1
ATOM 576 N N . ILE A 1 68 ? 13.661 7.616 -15.318 1.00 81.31 68 ILE A N 1
ATOM 577 C CA . ILE A 1 68 ? 12.554 7.311 -16.222 1.00 81.31 68 ILE A CA 1
ATOM 578 C C . ILE A 1 68 ? 12.051 5.888 -15.984 1.00 81.31 68 ILE A C 1
ATOM 580 O O . ILE A 1 68 ? 12.829 4.936 -15.863 1.00 81.31 68 ILE A O 1
ATOM 584 N N . ILE A 1 69 ? 10.730 5.768 -15.913 1.00 83.00 69 ILE A N 1
ATOM 585 C CA . ILE A 1 69 ? 9.974 4.533 -15.732 1.00 83.00 69 ILE A CA 1
ATOM 586 C C . ILE A 1 69 ? 9.012 4.424 -16.911 1.00 83.00 69 ILE A C 1
ATOM 588 O O . ILE A 1 69 ? 8.177 5.301 -17.145 1.00 83.00 69 ILE A O 1
ATOM 592 N N . SER A 1 70 ? 9.150 3.350 -17.677 1.00 84.62 70 SER A N 1
ATOM 593 C CA . SER A 1 70 ? 8.274 3.040 -18.809 1.00 84.62 70 SER A CA 1
ATOM 594 C C . SER A 1 70 ? 6.913 2.507 -18.348 1.00 84.62 70 SER A C 1
ATOM 596 O O . SER A 1 70 ? 6.759 2.023 -17.226 1.00 84.62 70 SER A O 1
ATOM 598 N N . PHE A 1 71 ? 5.914 2.513 -19.235 1.00 82.19 71 PHE A N 1
ATOM 599 C CA . PHE A 1 71 ? 4.588 1.967 -18.920 1.00 82.19 71 PHE A CA 1
ATOM 600 C C . PHE A 1 71 ? 4.623 0.476 -18.534 1.00 82.19 71 PHE A C 1
ATOM 602 O O . PHE A 1 71 ? 3.897 0.029 -17.647 1.00 82.19 71 PHE A O 1
ATOM 609 N N . THR A 1 72 ? 5.493 -0.310 -19.164 1.00 79.75 72 THR A N 1
ATOM 610 C CA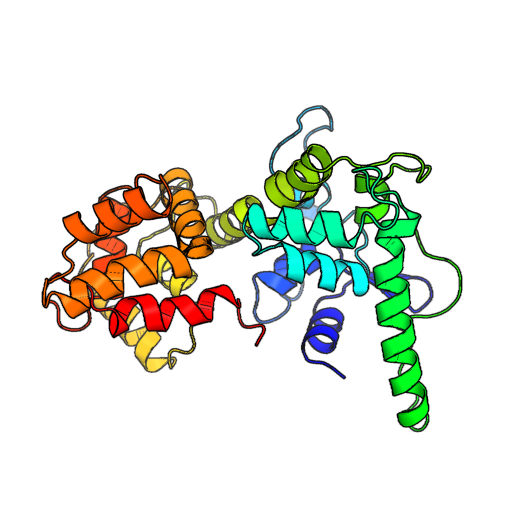 . THR A 1 72 ? 5.674 -1.730 -18.835 1.00 79.75 72 THR A CA 1
ATOM 611 C C . THR A 1 72 ? 6.266 -1.925 -17.444 1.00 79.75 72 THR A C 1
ATOM 613 O O . THR A 1 72 ? 5.823 -2.800 -16.702 1.00 79.75 72 THR A O 1
ATOM 616 N N . GLU A 1 73 ? 7.217 -1.077 -17.056 1.00 80.25 73 GLU A N 1
ATOM 617 C CA . GLU A 1 73 ? 7.798 -1.103 -15.713 1.00 80.25 73 GLU A CA 1
ATOM 618 C C . GLU A 1 73 ? 6.824 -0.583 -14.664 1.00 80.25 73 GLU A C 1
ATOM 620 O O . GLU A 1 73 ? 6.765 -1.138 -13.575 1.00 80.25 73 GLU A O 1
ATOM 625 N N . TYR A 1 74 ? 6.009 0.418 -14.998 1.00 82.75 74 TYR A N 1
ATOM 626 C CA . TYR A 1 74 ? 4.909 0.873 -14.154 1.00 82.75 74 TYR A CA 1
ATOM 627 C C . TYR A 1 74 ? 3.970 -0.283 -13.790 1.00 82.75 74 TYR A C 1
ATOM 629 O O . TYR A 1 74 ? 3.687 -0.509 -12.613 1.00 82.75 74 TYR A O 1
ATOM 637 N N . LEU A 1 75 ? 3.535 -1.065 -14.783 1.00 78.88 75 LEU A N 1
ATOM 638 C CA . LEU A 1 75 ? 2.684 -2.234 -14.551 1.00 78.88 75 LEU A CA 1
ATOM 639 C C . LEU A 1 75 ? 3.403 -3.317 -13.742 1.00 78.88 75 LEU A C 1
ATOM 641 O O . LEU A 1 75 ? 2.796 -3.905 -12.848 1.00 78.88 75 LEU A O 1
ATOM 645 N N . PHE A 1 76 ? 4.681 -3.570 -14.030 1.00 79.00 76 PHE A N 1
ATOM 646 C CA . PHE A 1 76 ? 5.491 -4.514 -13.264 1.00 79.00 76 PHE A CA 1
ATOM 647 C C . PHE A 1 76 ? 5.591 -4.108 -11.788 1.00 79.00 76 PHE A C 1
ATOM 649 O O . PHE A 1 76 ? 5.308 -4.917 -10.902 1.00 79.00 76 PHE A O 1
ATOM 656 N N . LEU A 1 77 ? 5.919 -2.841 -11.522 1.00 78.25 77 LEU A N 1
ATOM 657 C CA . LEU A 1 77 ? 6.001 -2.298 -10.175 1.00 78.25 77 LEU A CA 1
ATOM 658 C C . LEU A 1 77 ? 4.638 -2.392 -9.480 1.00 78.25 77 LEU A C 1
ATOM 660 O O . LEU A 1 77 ? 4.561 -2.957 -8.397 1.00 78.25 77 LEU A O 1
ATOM 664 N N . LEU A 1 78 ? 3.538 -1.966 -10.110 1.00 75.94 78 LEU A N 1
ATOM 665 C CA . LEU A 1 78 ? 2.191 -2.146 -9.545 1.00 75.94 78 LEU A CA 1
ATOM 666 C C . LEU A 1 78 ? 1.889 -3.604 -9.172 1.00 75.94 78 LEU A C 1
ATOM 668 O O . LEU A 1 78 ? 1.338 -3.860 -8.101 1.00 75.94 78 LEU A O 1
ATOM 672 N N . CYS A 1 79 ? 2.262 -4.554 -10.031 1.00 74.06 79 CYS A N 1
ATOM 673 C CA . CYS A 1 79 ? 2.044 -5.977 -9.789 1.00 74.06 79 CYS A CA 1
ATOM 674 C C . CYS A 1 79 ? 2.835 -6.506 -8.592 1.00 74.06 79 CYS A C 1
ATOM 676 O O . CYS A 1 79 ? 2.348 -7.414 -7.923 1.00 74.06 79 CYS A O 1
ATOM 678 N N . ILE A 1 80 ? 4.034 -5.975 -8.342 1.00 72.19 80 ILE A N 1
ATOM 679 C CA . ILE A 1 80 ? 4.955 -6.493 -7.328 1.00 72.19 80 ILE A CA 1
ATOM 680 C C . ILE A 1 80 ? 4.870 -5.736 -5.990 1.00 72.19 80 ILE A C 1
ATOM 682 O O . ILE A 1 80 ? 5.148 -6.314 -4.941 1.00 72.19 80 ILE A O 1
ATOM 686 N N . LEU A 1 81 ? 4.392 -4.483 -6.005 1.00 68.88 81 LEU A N 1
ATOM 687 C CA . LEU A 1 81 ? 4.270 -3.587 -4.846 1.00 68.88 81 LEU A CA 1
ATOM 688 C C . LEU A 1 81 ? 3.470 -4.184 -3.666 1.00 68.88 81 LEU A C 1
ATOM 690 O O . LEU A 1 81 ? 3.649 -3.751 -2.525 1.00 68.88 81 LEU A O 1
ATOM 694 N N . THR A 1 82 ? 2.558 -5.123 -3.929 1.00 61.94 82 THR A N 1
ATOM 695 C CA . THR A 1 82 ? 1.648 -5.721 -2.933 1.00 61.94 82 THR A CA 1
ATOM 696 C C . THR A 1 82 ? 1.867 -7.215 -2.717 1.00 61.94 82 THR A C 1
ATOM 698 O O . THR A 1 82 ? 1.136 -7.829 -1.943 1.00 61.94 82 THR A O 1
ATOM 701 N N . LYS A 1 83 ? 2.848 -7.835 -3.383 1.00 68.12 83 LYS A N 1
ATOM 702 C CA . LYS A 1 83 ? 3.027 -9.287 -3.284 1.00 68.12 83 LYS A CA 1
ATOM 703 C C . LYS A 1 83 ? 3.721 -9.667 -1.971 1.00 68.12 83 LYS A C 1
ATOM 705 O O . LYS A 1 83 ? 4.720 -9.045 -1.610 1.00 68.12 83 LYS A O 1
ATOM 710 N N . PRO A 1 84 ? 3.242 -10.703 -1.260 1.00 66.56 84 PRO A N 1
ATOM 711 C CA . PRO A 1 84 ? 3.994 -11.286 -0.154 1.00 66.56 84 PRO A CA 1
ATOM 712 C C . PRO A 1 84 ? 5.252 -11.990 -0.684 1.00 66.56 84 PRO A C 1
ATOM 714 O O . PRO A 1 84 ? 5.375 -12.238 -1.886 1.00 66.56 84 PRO A O 1
ATOM 717 N N . HIS A 1 85 ? 6.172 -12.372 0.207 1.00 71.81 85 HIS A N 1
ATOM 718 C CA . HIS A 1 85 ? 7.427 -13.050 -0.157 1.00 71.81 85 HIS A CA 1
ATOM 719 C C . HIS A 1 85 ? 7.209 -14.274 -1.069 1.00 71.81 85 HIS A C 1
ATOM 721 O O . HIS A 1 85 ? 7.929 -14.464 -2.047 1.00 71.81 85 HIS A O 1
ATOM 727 N N . ALA A 1 86 ? 6.170 -15.074 -0.810 1.00 72.81 86 ALA A N 1
ATOM 728 C CA . ALA A 1 86 ? 5.806 -16.202 -1.669 1.00 72.81 86 ALA A CA 1
ATOM 729 C C . ALA A 1 86 ? 5.430 -15.763 -3.100 1.00 72.81 86 ALA A C 1
ATOM 731 O O . ALA A 1 86 ? 5.835 -16.396 -4.071 1.00 72.81 86 ALA A O 1
ATOM 732 N N . GLY A 1 87 ? 4.719 -14.640 -3.243 1.00 73.50 87 GLY A N 1
ATOM 733 C CA . GLY A 1 87 ? 4.377 -14.064 -4.543 1.00 73.50 87 GLY A CA 1
ATOM 734 C C . GLY A 1 87 ? 5.593 -13.536 -5.309 1.00 73.50 87 GLY A C 1
ATOM 735 O O . GLY A 1 87 ? 5.618 -13.630 -6.533 1.00 73.50 87 GLY A O 1
ATOM 736 N N . PHE A 1 88 ? 6.620 -13.044 -4.606 1.00 77.62 88 PHE A N 1
ATOM 737 C CA . PHE A 1 88 ? 7.905 -12.687 -5.221 1.00 77.62 88 PHE A CA 1
ATOM 738 C C . PHE A 1 88 ? 8.620 -13.905 -5.802 1.00 77.62 88 PHE A C 1
ATOM 740 O O . PHE A 1 88 ? 9.182 -13.806 -6.886 1.00 77.62 88 PHE A O 1
ATOM 747 N N . ASN A 1 89 ? 8.578 -15.045 -5.109 1.00 81.31 89 ASN A N 1
ATOM 748 C CA . ASN A 1 89 ? 9.193 -16.282 -5.594 1.00 81.31 89 ASN A CA 1
ATOM 749 C C . ASN A 1 89 ? 8.512 -16.780 -6.878 1.00 81.31 89 ASN A C 1
ATOM 751 O O . ASN A 1 89 ? 9.175 -17.120 -7.850 1.00 81.31 89 ASN A O 1
ATOM 755 N N . ILE A 1 90 ? 7.177 -16.723 -6.925 1.00 81.81 90 ILE A N 1
ATOM 756 C CA . ILE A 1 90 ? 6.420 -17.056 -8.141 1.00 81.81 90 ILE A CA 1
ATOM 757 C C . ILE A 1 90 ? 6.788 -16.110 -9.290 1.00 81.81 90 ILE A C 1
ATOM 759 O O . ILE A 1 90 ? 7.008 -16.568 -10.406 1.00 81.81 90 ILE A O 1
ATOM 763 N N . ALA A 1 91 ? 6.865 -14.800 -9.027 1.00 80.12 91 ALA A N 1
ATOM 764 C CA . ALA A 1 91 ? 7.241 -13.824 -10.047 1.00 80.12 91 ALA A CA 1
ATOM 765 C C . ALA A 1 91 ? 8.668 -14.060 -10.565 1.00 80.12 91 ALA A C 1
ATOM 767 O O . ALA A 1 91 ? 8.877 -14.008 -11.769 1.00 80.12 91 ALA A O 1
ATOM 768 N N . PHE A 1 92 ? 9.621 -14.361 -9.680 1.00 84.81 92 PHE A N 1
ATOM 769 C CA . PHE A 1 92 ? 10.999 -14.688 -10.049 1.00 84.81 92 PHE A CA 1
ATOM 770 C C . PHE A 1 92 ? 11.062 -15.913 -10.968 1.00 84.81 92 PHE A C 1
ATOM 772 O O . PHE A 1 92 ? 11.608 -15.821 -12.061 1.00 84.81 92 PHE A O 1
ATOM 779 N N . ASN A 1 93 ? 10.391 -17.004 -10.593 1.00 84.12 93 ASN A N 1
ATOM 780 C CA . ASN A 1 93 ? 10.327 -18.223 -11.406 1.00 84.12 93 ASN A CA 1
ATOM 781 C C . ASN A 1 93 ? 9.572 -18.035 -12.734 1.00 84.12 93 ASN A C 1
ATOM 783 O O . ASN A 1 93 ? 9.683 -18.867 -13.624 1.00 84.12 93 ASN A O 1
ATOM 787 N N . MET A 1 94 ? 8.753 -16.986 -12.869 1.00 80.94 94 MET A N 1
ATOM 788 C CA . MET A 1 94 ? 8.146 -16.628 -14.155 1.00 80.94 94 MET A CA 1
ATOM 789 C C . MET A 1 94 ? 9.116 -15.894 -15.085 1.00 80.94 94 MET A C 1
ATOM 791 O O . MET A 1 94 ? 8.896 -15.914 -16.294 1.00 80.94 94 MET A O 1
ATOM 795 N N . PHE A 1 95 ? 10.128 -15.216 -14.538 1.00 84.06 95 PHE A N 1
ATOM 796 C CA . PHE A 1 95 ? 11.171 -14.564 -15.327 1.00 84.06 95 PHE A CA 1
ATOM 797 C C . PHE A 1 95 ? 12.308 -15.516 -15.683 1.00 84.06 95 PHE A C 1
ATOM 799 O O . PHE A 1 95 ? 12.763 -15.460 -16.815 1.00 84.06 95 PHE A O 1
ATOM 806 N N . ASP A 1 96 ? 12.727 -16.370 -14.749 1.00 86.44 96 ASP A N 1
ATOM 807 C CA . ASP A 1 96 ? 13.750 -17.402 -14.957 1.00 86.44 96 ASP A CA 1
ATOM 808 C C . ASP A 1 96 ? 13.208 -18.489 -15.902 1.00 86.44 96 ASP A C 1
ATOM 810 O O . ASP A 1 96 ? 12.540 -19.442 -15.491 1.00 86.44 96 ASP A O 1
ATOM 814 N N . THR A 1 97 ? 13.405 -18.288 -17.204 1.00 85.19 97 THR A N 1
ATOM 815 C CA . THR A 1 97 ? 12.844 -19.149 -18.253 1.00 85.19 97 THR A CA 1
ATOM 816 C C . THR A 1 97 ? 13.702 -20.372 -18.527 1.00 85.19 97 THR A C 1
ATOM 818 O O . THR A 1 97 ? 13.179 -21.395 -18.978 1.00 85.19 97 THR A O 1
ATOM 821 N N . ASP A 1 98 ? 15.005 -20.272 -18.274 1.00 85.56 98 ASP A N 1
ATOM 822 C CA . ASP A 1 98 ? 15.962 -21.353 -18.483 1.00 85.56 98 ASP A CA 1
ATOM 823 C C . ASP A 1 98 ? 16.197 -22.204 -17.216 1.00 85.56 98 ASP A C 1
ATOM 825 O O . ASP A 1 98 ? 16.785 -23.286 -17.302 1.00 85.56 98 ASP A O 1
ATOM 829 N N . GLY A 1 99 ? 15.668 -21.775 -16.065 1.00 86.62 99 GLY A N 1
ATOM 830 C CA . GLY A 1 99 ? 15.711 -22.492 -14.793 1.00 86.62 99 GLY A CA 1
ATOM 831 C C . GLY A 1 99 ? 17.066 -22.403 -14.091 1.00 86.62 99 GLY A C 1
ATOM 832 O O . GLY A 1 99 ? 17.377 -23.252 -13.245 1.00 86.62 99 GLY A O 1
ATOM 833 N N . ASN A 1 100 ? 17.897 -21.422 -14.452 1.00 90.38 100 ASN A N 1
ATOM 834 C CA . ASN A 1 100 ? 19.244 -21.258 -13.914 1.00 90.38 100 ASN A CA 1
ATOM 835 C C . ASN A 1 100 ? 19.267 -20.579 -12.522 1.00 90.38 100 ASN A C 1
ATOM 837 O O . ASN A 1 100 ? 20.343 -20.410 -11.936 1.00 90.38 100 ASN A O 1
ATOM 841 N N . GLN A 1 101 ? 18.093 -20.251 -11.964 1.00 89.19 101 GLN A N 1
ATOM 842 C CA . GLN A 1 101 ? 17.882 -19.541 -10.695 1.00 89.19 101 GLN A CA 1
ATOM 843 C C . GLN A 1 101 ? 18.427 -18.112 -10.688 1.00 89.19 101 GLN A C 1
ATOM 845 O O . GLN A 1 101 ? 18.761 -17.554 -9.631 1.00 89.19 101 GLN A O 1
ATOM 850 N N . ARG A 1 102 ? 18.514 -17.509 -11.868 1.00 90.62 102 ARG A N 1
ATOM 851 C CA . ARG A 1 102 ? 18.886 -16.121 -12.098 1.00 90.62 102 ARG A CA 1
ATOM 852 C C . ARG A 1 102 ? 17.918 -15.509 -13.100 1.00 90.62 102 ARG A C 1
ATOM 854 O O . ARG A 1 102 ? 17.217 -16.206 -13.811 1.00 90.62 102 ARG A O 1
ATOM 861 N N . VAL A 1 103 ? 17.857 -14.186 -13.097 1.00 88.06 103 VAL A N 1
ATOM 862 C CA . VAL A 1 103 ? 17.104 -13.416 -14.084 1.00 88.06 103 VAL A CA 1
ATOM 863 C C . VAL A 1 103 ? 18.076 -12.480 -14.769 1.00 88.06 103 VAL A C 1
ATOM 865 O O . VAL A 1 103 ? 18.703 -11.648 -14.101 1.00 88.06 103 VAL A O 1
ATOM 868 N N . ASP A 1 104 ? 18.195 -12.611 -16.085 1.00 88.44 104 ASP A N 1
ATOM 869 C CA . ASP A 1 104 ? 18.974 -11.694 -16.910 1.00 88.44 104 ASP A CA 1
ATOM 870 C C . ASP A 1 104 ? 18.114 -10.564 -17.516 1.00 88.44 104 ASP A C 1
ATOM 872 O O . ASP A 1 104 ? 16.883 -10.506 -17.384 1.00 88.44 104 ASP A O 1
ATOM 876 N N . LYS A 1 105 ? 18.776 -9.611 -18.185 1.00 85.12 105 LYS A N 1
ATOM 877 C CA . LYS A 1 105 ? 18.093 -8.477 -18.824 1.00 85.12 105 LYS A CA 1
ATOM 878 C C . LYS A 1 105 ? 17.112 -8.933 -19.910 1.00 85.12 105 LYS A C 1
ATOM 880 O O . LYS A 1 105 ? 16.061 -8.315 -20.059 1.00 85.12 105 LYS A O 1
ATOM 885 N N . ASN A 1 106 ? 17.436 -9.966 -20.683 1.00 83.88 106 ASN A N 1
ATOM 886 C CA . ASN A 1 106 ? 16.592 -10.431 -21.783 1.00 83.88 106 ASN A CA 1
ATOM 887 C C . ASN A 1 106 ? 15.320 -11.086 -21.248 1.00 83.88 106 ASN A C 1
ATOM 889 O O . ASN A 1 106 ? 14.228 -10.773 -21.722 1.00 83.88 106 ASN A O 1
ATOM 893 N N . GLU A 1 107 ? 15.456 -11.919 -20.223 1.00 85.31 107 GLU A N 1
ATOM 894 C CA . GLU A 1 107 ? 14.359 -12.571 -19.515 1.00 85.31 107 GLU A CA 1
ATOM 895 C C . GLU A 1 107 ? 13.388 -11.559 -18.909 1.00 85.31 107 GLU A C 1
ATOM 897 O O . GLU A 1 107 ? 12.173 -11.645 -19.103 1.00 85.31 107 GLU A O 1
ATOM 902 N N . PHE A 1 108 ? 13.909 -10.512 -18.265 1.00 81.94 108 PHE A N 1
ATOM 903 C CA . PHE A 1 108 ? 13.077 -9.431 -17.739 1.00 81.94 108 PHE A CA 1
ATOM 904 C C . PHE A 1 108 ? 12.320 -8.671 -18.843 1.00 81.94 108 PHE A C 1
ATOM 906 O O . PHE A 1 108 ? 11.164 -8.264 -18.676 1.00 81.94 108 PHE A O 1
ATOM 913 N N . MET A 1 109 ? 12.955 -8.505 -20.002 1.00 78.50 109 MET A N 1
ATOM 914 C CA . MET A 1 109 ? 12.400 -7.797 -21.154 1.00 78.50 109 MET A CA 1
ATOM 915 C C . MET A 1 109 ? 11.289 -8.569 -21.878 1.00 78.50 109 MET A C 1
ATOM 917 O O . MET A 1 109 ? 10.478 -7.945 -22.572 1.00 78.50 109 MET A O 1
ATOM 921 N N . VAL A 1 110 ? 11.165 -9.885 -21.666 1.00 78.62 110 VAL A N 1
ATOM 922 C CA . VAL A 1 110 ? 10.092 -10.711 -22.251 1.00 78.62 110 VAL A CA 1
ATOM 923 C C . VAL A 1 110 ? 8.704 -10.151 -21.918 1.00 78.62 110 VAL A C 1
ATOM 925 O O . VAL A 1 110 ? 7.822 -10.129 -22.781 1.00 78.62 110 VAL A O 1
ATOM 928 N N . LEU A 1 111 ? 8.499 -9.611 -20.709 1.00 68.50 111 LEU A N 1
ATOM 929 C CA . LEU A 1 111 ? 7.229 -8.970 -20.350 1.00 68.50 111 LEU A CA 1
ATOM 930 C C . LEU A 1 111 ? 6.909 -7.778 -21.250 1.00 68.50 111 LEU A C 1
ATOM 932 O O . LEU A 1 111 ? 5.761 -7.631 -21.681 1.00 68.50 111 LEU A O 1
ATOM 936 N N . GLN A 1 112 ? 7.902 -6.941 -21.560 1.00 67.44 112 GLN A N 1
ATOM 937 C CA . GLN A 1 112 ? 7.687 -5.796 -22.442 1.00 67.44 112 GLN A CA 1
ATOM 938 C C . GLN A 1 112 ? 7.218 -6.257 -23.822 1.00 67.44 112 GLN A C 1
ATOM 940 O O . GLN A 1 112 ? 6.292 -5.679 -24.394 1.00 67.44 112 GLN A O 1
ATOM 945 N N . GLU A 1 113 ? 7.789 -7.352 -24.326 1.00 67.56 113 GLU A N 1
ATOM 946 C CA . GLU A 1 113 ? 7.414 -7.909 -25.619 1.00 67.56 113 GLU A CA 1
ATOM 947 C C . GLU A 1 113 ? 6.013 -8.544 -25.613 1.00 67.56 113 GLU A C 1
ATOM 949 O O . GLU A 1 113 ? 5.246 -8.363 -26.566 1.00 67.56 113 GLU A O 1
ATOM 954 N N . ILE A 1 114 ? 5.629 -9.228 -24.529 1.00 69.75 114 ILE A N 1
ATOM 955 C CA . ILE A 1 114 ? 4.274 -9.773 -24.348 1.00 69.75 114 ILE A CA 1
ATOM 956 C C . ILE A 1 114 ? 3.235 -8.644 -24.331 1.00 69.75 114 ILE A C 1
ATOM 958 O O . ILE A 1 114 ? 2.216 -8.721 -25.030 1.00 69.75 114 ILE A O 1
ATOM 962 N N . PHE A 1 115 ? 3.482 -7.575 -23.567 1.00 63.75 115 PHE A N 1
ATOM 963 C CA . PHE A 1 115 ? 2.576 -6.426 -23.507 1.00 63.75 115 PHE A CA 1
ATOM 964 C C . PHE A 1 115 ? 2.516 -5.669 -24.839 1.00 63.75 115 PHE A C 1
ATOM 966 O O . PHE A 1 115 ? 1.419 -5.279 -25.249 1.00 63.75 115 PHE A O 1
ATOM 973 N N . ARG A 1 116 ? 3.641 -5.543 -25.558 1.00 64.44 116 ARG A N 1
ATOM 974 C CA . ARG A 1 116 ? 3.686 -4.961 -26.909 1.00 64.44 116 ARG A CA 1
ATOM 975 C C . ARG A 1 116 ? 2.798 -5.737 -27.882 1.00 64.44 116 ARG A C 1
ATOM 977 O O . ARG A 1 116 ? 1.874 -5.162 -28.447 1.00 64.44 116 ARG A O 1
ATOM 984 N N . LYS A 1 117 ? 2.977 -7.061 -27.979 1.00 63.88 117 LYS A N 1
ATOM 985 C CA . LYS A 1 117 ? 2.182 -7.934 -28.869 1.00 63.88 117 LYS A CA 1
ATOM 986 C C . LYS A 1 117 ? 0.681 -7.889 -28.555 1.00 63.88 117 LYS A C 1
ATOM 988 O O . LYS A 1 117 ? -0.148 -7.983 -29.461 1.00 63.88 117 LYS A O 1
ATOM 993 N N . LYS A 1 118 ? 0.305 -7.743 -27.278 1.00 63.41 118 LYS A N 1
ATOM 994 C CA . LYS A 1 118 ? -1.098 -7.575 -26.864 1.00 63.41 118 LYS A CA 1
ATOM 995 C C . LYS A 1 118 ? -1.679 -6.231 -27.318 1.00 63.41 118 LYS A C 1
ATOM 997 O O . LYS A 1 118 ? -2.856 -6.182 -27.673 1.00 63.41 118 LYS A O 1
ATOM 1002 N N . ASN A 1 119 ? -0.874 -5.169 -27.316 1.00 56.09 119 ASN A N 1
ATOM 1003 C CA . ASN A 1 119 ? -1.285 -3.847 -27.781 1.00 56.09 119 ASN A CA 1
ATOM 1004 C C . ASN A 1 119 ? -1.340 -3.755 -29.312 1.00 56.09 119 ASN A C 1
ATOM 1006 O O . ASN A 1 119 ? -2.277 -3.163 -29.833 1.00 56.09 119 ASN A O 1
ATOM 1010 N N . ASP A 1 120 ? -0.436 -4.409 -30.041 1.00 57.53 120 ASP A N 1
ATOM 1011 C CA . ASP A 1 120 ? -0.457 -4.423 -31.515 1.00 57.53 120 ASP A CA 1
ATOM 1012 C C . ASP A 1 120 ? -1.720 -5.108 -32.067 1.00 57.53 120 ASP A C 1
ATOM 1014 O O . ASP A 1 120 ? -2.346 -4.623 -33.008 1.00 57.53 120 ASP A O 1
ATOM 1018 N N . LYS A 1 121 ? -2.193 -6.171 -31.402 1.00 57.12 121 LYS A N 1
ATOM 1019 C CA . LYS A 1 121 ? -3.494 -6.798 -31.709 1.00 57.12 121 LYS A CA 1
ATOM 1020 C C . LYS A 1 121 ? -4.697 -5.881 -31.444 1.00 57.12 121 LYS A C 1
ATOM 1022 O O . LYS A 1 121 ? -5.757 -6.102 -32.022 1.00 57.12 121 LYS A O 1
ATOM 1027 N N . ARG A 1 122 ? -4.558 -4.884 -30.560 1.00 55.62 122 ARG A N 1
ATOM 1028 C CA . ARG A 1 122 ? -5.577 -3.847 -30.310 1.00 55.62 122 ARG A CA 1
ATOM 1029 C C . ARG A 1 122 ? -5.471 -2.698 -31.315 1.00 55.62 122 ARG A C 1
ATOM 1031 O O . ARG A 1 122 ? -6.505 -2.259 -31.802 1.00 55.62 122 ARG A O 1
ATOM 1038 N N . LYS A 1 123 ? -4.252 -2.291 -31.692 1.00 48.88 123 LYS A N 1
ATOM 1039 C CA . LYS A 1 123 ? -3.977 -1.278 -32.728 1.00 48.88 123 LYS A CA 1
ATOM 1040 C C . LYS A 1 123 ? -4.585 -1.642 -34.080 1.00 48.88 123 LYS A C 1
ATOM 1042 O O . LYS A 1 123 ? -5.251 -0.802 -34.671 1.00 48.88 123 LYS A O 1
ATOM 1047 N N . ALA A 1 124 ? -4.494 -2.911 -34.487 1.00 52.50 124 ALA A N 1
ATOM 1048 C CA . ALA A 1 124 ? -5.147 -3.422 -35.700 1.00 52.50 124 ALA A CA 1
ATOM 1049 C C . ALA A 1 124 ? -6.687 -3.257 -35.710 1.00 52.50 124 ALA A C 1
ATOM 1051 O O . ALA A 1 124 ? -7.332 -3.507 -36.724 1.00 52.50 124 ALA A O 1
ATOM 1052 N N . LYS A 1 125 ? -7.290 -2.864 -34.579 1.00 49.50 125 LYS A N 1
ATOM 1053 C CA . LYS A 1 125 ? -8.727 -2.625 -34.405 1.00 49.50 125 LYS A CA 1
ATOM 1054 C C . LYS A 1 125 ? -9.085 -1.139 -34.196 1.00 49.50 125 LYS A C 1
ATOM 1056 O O . LYS A 1 125 ? -10.263 -0.814 -34.270 1.00 49.50 125 LYS A O 1
ATOM 1061 N N . GLU A 1 126 ? -8.108 -0.259 -33.936 1.00 48.19 126 GLU A N 1
ATOM 1062 C CA . GLU A 1 126 ? -8.290 1.157 -33.535 1.00 48.19 126 GLU A CA 1
ATOM 1063 C C . GLU A 1 126 ? -7.619 2.170 -34.504 1.00 48.19 126 GLU A C 1
ATOM 1065 O O . GLU A 1 126 ? -7.571 3.365 -34.220 1.00 48.19 126 GLU A O 1
ATOM 1070 N N . GLU A 1 127 ? -7.132 1.731 -35.672 1.00 44.03 127 GLU A N 1
ATOM 1071 C CA . GLU A 1 127 ? -6.412 2.533 -36.691 1.00 44.03 127 GLU A CA 1
ATOM 1072 C C . GLU A 1 127 ? -7.226 3.652 -37.403 1.00 44.03 127 GLU A C 1
ATOM 1074 O O . GLU A 1 127 ? -6.839 4.114 -38.472 1.00 44.03 127 GLU A O 1
ATOM 1079 N N . ALA A 1 128 ? -8.322 4.149 -36.816 1.00 41.88 128 ALA A N 1
ATOM 1080 C CA . ALA A 1 128 ? -9.121 5.251 -37.373 1.00 41.88 128 ALA A CA 1
ATOM 1081 C C . ALA A 1 128 ? -8.936 6.619 -36.674 1.00 41.88 128 ALA A C 1
ATOM 1083 O O . ALA A 1 128 ? -9.366 7.622 -37.234 1.00 41.88 128 ALA A O 1
ATOM 1084 N N . GLU A 1 129 ? -8.290 6.712 -35.500 1.00 37.84 129 GLU A N 1
ATOM 1085 C CA . GLU A 1 129 ? -8.270 7.973 -34.714 1.00 37.84 129 GLU A CA 1
ATOM 1086 C C . GLU A 1 129 ? -6.886 8.439 -34.210 1.00 37.84 129 GLU A C 1
ATOM 1088 O O . GLU A 1 129 ? -6.793 9.252 -33.297 1.00 37.84 129 GLU A O 1
ATOM 1093 N N . GLY A 1 130 ? -5.781 7.997 -34.818 1.00 41.75 130 GLY A N 1
ATOM 1094 C CA . GLY A 1 130 ? -4.511 8.743 -34.746 1.00 41.75 130 GLY A CA 1
ATOM 1095 C C . GLY A 1 130 ? -3.855 8.922 -33.364 1.00 41.75 130 GLY A C 1
ATOM 1096 O O . GLY A 1 130 ? -3.151 9.908 -33.159 1.00 41.75 130 GLY A O 1
ATOM 1097 N N . VAL A 1 131 ? -4.018 7.992 -32.414 1.00 46.34 131 VAL A N 1
ATOM 1098 C CA . VAL A 1 131 ? -3.349 8.071 -31.096 1.00 46.34 131 VAL A CA 1
ATOM 1099 C C . VAL A 1 131 ? -2.702 6.739 -30.710 1.00 46.34 131 VAL A C 1
ATOM 1101 O O . VAL A 1 131 ? -3.375 5.870 -30.165 1.00 46.34 131 VAL A O 1
ATOM 1104 N N . SER A 1 132 ? -1.381 6.571 -30.891 1.00 47.25 132 SER A N 1
ATOM 1105 C CA . SER A 1 132 ? -0.629 5.537 -30.146 1.00 47.25 132 SER A CA 1
ATOM 1106 C C . SER A 1 132 ? 0.904 5.677 -30.206 1.00 47.25 132 SER A C 1
ATOM 1108 O O . SER A 1 132 ? 1.604 4.830 -30.765 1.00 47.25 132 SER A O 1
ATOM 1110 N N . ALA A 1 133 ? 1.440 6.728 -29.580 1.00 46.75 133 ALA A N 1
ATOM 1111 C CA . ALA A 1 133 ? 2.886 6.957 -29.464 1.00 46.75 133 ALA A CA 1
ATOM 1112 C C . ALA A 1 133 ? 3.557 6.214 -28.279 1.00 46.75 133 ALA A C 1
ATOM 1114 O O . ALA A 1 133 ? 4.768 6.261 -28.133 1.00 46.75 133 ALA A O 1
ATOM 1115 N N . LEU A 1 134 ? 2.793 5.474 -27.457 1.00 48.19 134 LEU A N 1
ATOM 1116 C CA . LEU A 1 134 ? 3.281 4.836 -26.220 1.00 48.19 134 LEU A CA 1
ATOM 1117 C C . LEU A 1 134 ? 4.130 3.561 -26.393 1.00 48.19 134 LEU A C 1
ATOM 1119 O O . LEU A 1 134 ? 4.495 2.963 -25.380 1.00 48.19 134 LEU A O 1
ATOM 1123 N N . LEU A 1 135 ? 4.435 3.119 -27.615 1.00 49.19 135 LEU A N 1
ATOM 1124 C CA . LEU A 1 135 ? 5.330 1.975 -27.858 1.00 49.19 135 LEU A CA 1
ATOM 1125 C C . LEU A 1 135 ? 6.129 2.158 -29.165 1.00 49.19 135 LEU A C 1
ATOM 1127 O O . LEU A 1 135 ? 6.243 1.215 -29.951 1.00 49.19 135 LEU A O 1
ATOM 1131 N N . ALA A 1 136 ? 6.587 3.377 -29.463 1.00 40.59 136 ALA A N 1
ATOM 1132 C CA . ALA A 1 136 ? 7.257 3.656 -30.734 1.00 40.59 136 ALA A CA 1
ATOM 1133 C C . ALA A 1 136 ? 8.693 3.087 -30.788 1.00 40.59 136 ALA A C 1
ATOM 1135 O O . ALA A 1 136 ? 9.545 3.424 -29.975 1.00 40.59 136 ALA A O 1
ATOM 1136 N N . ASP A 1 137 ? 8.886 2.223 -31.787 1.00 38.56 137 ASP A N 1
ATOM 1137 C CA . ASP A 1 137 ? 10.096 1.713 -32.447 1.00 38.56 137 ASP A CA 1
ATOM 1138 C C . ASP A 1 137 ? 11.321 1.245 -31.626 1.00 38.56 137 ASP A C 1
ATOM 1140 O O . ASP A 1 137 ? 12.075 2.031 -31.059 1.00 38.56 137 ASP A O 1
ATOM 1144 N N . GLY A 1 138 ? 11.556 -0.075 -31.695 1.00 43.28 138 GLY A N 1
ATOM 1145 C CA . GLY A 1 138 ? 12.844 -0.738 -31.971 1.00 43.28 138 GLY A CA 1
ATOM 1146 C C . GLY A 1 138 ? 14.028 -0.625 -31.007 1.00 43.28 138 GLY A C 1
ATOM 1147 O O . GLY A 1 138 ? 14.797 -1.578 -30.900 1.00 43.28 138 GLY A O 1
ATOM 1148 N N . ASN A 1 139 ? 14.195 0.488 -30.301 1.00 48.69 139 ASN A N 1
ATOM 1149 C CA . ASN A 1 139 ? 15.349 0.745 -29.455 1.00 48.69 139 ASN A CA 1
ATOM 1150 C C . ASN A 1 139 ? 14.869 0.880 -28.012 1.00 48.69 139 ASN A C 1
ATOM 1152 O O . ASN A 1 139 ? 14.366 1.926 -27.604 1.00 48.69 139 ASN A O 1
ATOM 1156 N N . VAL A 1 140 ? 14.975 -0.213 -27.255 1.00 59.62 140 VAL A N 1
ATOM 1157 C CA . VAL A 1 140 ? 14.639 -0.235 -25.830 1.00 59.62 140 VAL A CA 1
ATOM 1158 C C . VAL A 1 140 ? 15.528 0.791 -25.140 1.00 59.62 140 VAL A C 1
ATOM 1160 O O . VAL A 1 140 ? 16.729 0.581 -24.983 1.00 59.62 140 VAL A O 1
ATOM 1163 N N . GLN A 1 141 ? 14.943 1.927 -24.772 1.00 68.75 141 GLN A N 1
ATOM 1164 C CA . GLN A 1 141 ? 15.638 2.928 -23.986 1.00 68.75 141 GLN A CA 1
ATOM 1165 C C . GLN A 1 141 ? 15.961 2.307 -22.628 1.00 68.75 141 GLN A C 1
ATOM 1167 O O . GLN A 1 141 ? 15.061 1.815 -21.948 1.00 68.75 141 GLN A O 1
ATOM 1172 N N . ASP A 1 142 ? 17.233 2.341 -22.233 1.00 74.38 142 ASP A N 1
ATOM 1173 C CA . ASP A 1 142 ? 17.613 1.946 -20.883 1.00 74.38 142 ASP A CA 1
ATOM 1174 C C . ASP A 1 142 ? 16.928 2.881 -19.886 1.00 74.38 142 ASP A C 1
ATOM 1176 O O . ASP A 1 142 ? 17.095 4.104 -19.910 1.00 74.38 142 ASP A O 1
ATOM 1180 N N . THR A 1 143 ? 16.111 2.275 -19.039 1.00 79.62 143 THR A N 1
ATOM 1181 C CA . THR A 1 143 ? 15.325 2.916 -17.993 1.00 79.62 143 THR A CA 1
ATOM 1182 C C . THR A 1 143 ? 16.032 2.791 -16.655 1.00 79.62 143 THR A C 1
ATOM 1184 O O . THR A 1 143 ? 16.964 2.003 -16.460 1.00 79.62 143 THR A O 1
ATOM 1187 N N . THR A 1 144 ? 15.554 3.554 -15.680 1.00 80.38 144 THR A N 1
ATOM 1188 C CA . THR A 1 144 ? 16.138 3.572 -14.342 1.00 80.38 144 THR A CA 1
ATOM 1189 C C . THR A 1 144 ? 16.080 2.208 -13.656 1.00 80.38 144 THR A C 1
ATOM 1191 O O . THR A 1 144 ? 17.035 1.828 -12.979 1.00 80.38 144 THR A O 1
ATOM 1194 N N . LEU A 1 145 ? 14.992 1.451 -13.837 1.00 78.31 145 LEU A N 1
ATOM 1195 C CA . LEU A 1 145 ? 14.863 0.123 -13.239 1.00 78.31 145 LEU A CA 1
ATOM 1196 C C . LEU A 1 145 ? 15.795 -0.888 -13.922 1.00 78.31 145 LEU A C 1
ATOM 1198 O O . LEU A 1 145 ? 16.478 -1.627 -13.220 1.00 78.31 145 LEU A O 1
ATOM 1202 N N . LEU A 1 146 ? 15.906 -0.874 -15.256 1.00 78.81 146 LEU A N 1
ATOM 1203 C CA . LEU A 1 146 ? 16.827 -1.755 -15.984 1.00 78.81 146 LEU A CA 1
ATOM 1204 C C . LEU A 1 146 ? 18.287 -1.523 -15.586 1.00 78.81 146 LEU A C 1
ATOM 1206 O O . LEU A 1 146 ? 19.002 -2.477 -15.289 1.00 78.81 146 LEU A O 1
ATOM 1210 N N . VAL A 1 147 ? 18.724 -0.262 -15.521 1.00 82.00 147 VAL A N 1
ATOM 1211 C CA . VAL A 1 147 ? 20.094 0.076 -15.101 1.00 82.00 147 VAL A CA 1
ATOM 1212 C C . VAL A 1 147 ? 20.332 -0.288 -13.635 1.00 82.00 147 VAL A C 1
ATOM 1214 O O . VAL A 1 147 ? 21.434 -0.698 -13.276 1.00 82.00 147 VAL A O 1
ATOM 1217 N N . HIS A 1 148 ? 19.316 -0.157 -12.777 1.00 78.75 148 HIS A N 1
ATOM 1218 C CA . HIS A 1 148 ? 19.428 -0.547 -11.373 1.00 78.75 148 HIS A CA 1
ATOM 1219 C C . HIS A 1 148 ? 19.576 -2.059 -11.184 1.00 78.75 148 HIS A C 1
ATOM 1221 O O . HIS A 1 148 ? 20.331 -2.482 -10.313 1.00 78.75 148 HIS A O 1
ATOM 1227 N N . LEU A 1 149 ? 18.841 -2.846 -11.972 1.00 78.69 149 LEU A N 1
ATOM 1228 C CA . LEU A 1 149 ? 18.782 -4.300 -11.850 1.00 78.69 149 LEU A CA 1
ATOM 1229 C C . LEU A 1 149 ? 19.944 -5.006 -12.563 1.00 78.69 149 LEU A C 1
ATOM 1231 O O . LEU A 1 149 ? 20.482 -5.959 -12.016 1.00 78.69 149 LEU A O 1
ATOM 1235 N N . PHE A 1 150 ? 20.354 -4.525 -13.741 1.00 82.31 150 PHE A N 1
ATOM 1236 C CA . PHE A 1 150 ? 21.304 -5.227 -14.624 1.00 82.31 150 PHE A CA 1
ATOM 1237 C C . PHE A 1 150 ? 22.594 -4.434 -14.906 1.00 82.31 150 PHE A C 1
ATOM 1239 O O . PHE A 1 150 ? 23.428 -4.831 -15.730 1.00 82.31 150 PHE A O 1
ATOM 1246 N N . GLY A 1 151 ? 22.740 -3.276 -14.255 1.00 78.88 151 GLY A N 1
ATOM 1247 C CA . GLY A 1 151 ? 23.869 -2.370 -14.422 1.00 78.88 151 GLY A CA 1
ATOM 1248 C C . GLY A 1 151 ? 23.832 -1.583 -15.737 1.00 78.88 151 GLY A C 1
ATOM 1249 O O . GLY A 1 151 ? 23.084 -1.873 -16.667 1.00 78.88 151 GLY A O 1
ATOM 1250 N N . VAL A 1 152 ? 24.709 -0.579 -15.851 1.00 78.62 152 VAL A N 1
ATOM 1251 C CA . VAL A 1 152 ? 24.802 0.311 -17.034 1.00 78.62 152 VAL A CA 1
ATOM 1252 C C . VAL A 1 152 ? 25.124 -0.460 -18.320 1.00 78.62 152 VAL A C 1
ATOM 1254 O O . VAL A 1 152 ? 24.776 -0.035 -19.413 1.00 78.62 152 VAL A O 1
ATOM 1257 N N . LYS A 1 153 ? 25.813 -1.600 -18.197 1.00 76.75 153 LYS A N 1
ATOM 1258 C CA . LYS A 1 153 ? 26.167 -2.460 -19.334 1.00 76.75 153 LYS A CA 1
ATOM 1259 C C . LYS A 1 153 ? 25.125 -3.550 -19.610 1.00 76.75 153 LYS A C 1
ATOM 1261 O O . LYS A 1 153 ? 25.272 -4.239 -20.615 1.00 76.75 153 LYS A O 1
ATOM 1266 N N . GLY A 1 154 ? 24.126 -3.727 -18.739 1.00 79.69 154 GLY A N 1
ATOM 1267 C CA . GLY A 1 154 ? 23.088 -4.753 -18.876 1.00 79.69 154 GLY A CA 1
ATOM 1268 C C . GLY A 1 154 ? 23.608 -6.191 -18.827 1.00 79.69 154 GLY A C 1
ATOM 1269 O O . GLY A 1 154 ? 23.034 -7.047 -19.491 1.00 79.69 154 GLY A O 1
ATOM 1270 N N . LYS A 1 155 ? 24.732 -6.432 -18.141 1.00 82.25 155 LYS A N 1
ATOM 1271 C CA . LYS A 1 155 ? 25.396 -7.748 -18.068 1.00 82.25 155 LYS A CA 1
ATOM 1272 C C . LYS A 1 155 ? 25.281 -8.408 -16.702 1.00 82.25 155 LYS A C 1
ATOM 1274 O O . LYS A 1 155 ? 25.682 -9.560 -16.575 1.00 82.25 155 LYS A O 1
ATOM 1279 N N . ASP A 1 156 ? 24.815 -7.666 -15.706 1.00 86.44 156 ASP A N 1
ATOM 1280 C CA . ASP A 1 156 ? 24.612 -8.225 -14.382 1.00 86.44 156 ASP A CA 1
ATOM 1281 C C . ASP A 1 156 ? 23.342 -9.082 -14.419 1.00 86.44 156 ASP A C 1
ATOM 1283 O O . ASP A 1 156 ? 22.420 -8.804 -15.187 1.00 86.44 156 ASP A O 1
ATOM 1287 N N . ASP A 1 157 ? 23.312 -10.127 -13.608 1.00 86.94 157 ASP A N 1
ATOM 1288 C CA . ASP A 1 157 ? 22.185 -11.030 -13.428 1.00 86.94 157 ASP A CA 1
ATOM 1289 C C . ASP A 1 157 ? 21.725 -11.000 -11.965 1.00 86.94 157 ASP A C 1
ATOM 1291 O O . ASP A 1 157 ? 22.468 -10.625 -11.053 1.00 86.94 157 ASP A O 1
ATOM 1295 N N . LEU A 1 158 ? 20.465 -11.360 -11.725 1.00 87.12 158 LEU A N 1
ATOM 1296 C CA . LEU A 1 158 ? 19.869 -11.293 -10.393 1.00 87.12 158 LEU A CA 1
ATOM 1297 C C . LEU A 1 158 ? 19.479 -12.675 -9.900 1.00 87.12 158 LEU A C 1
ATOM 1299 O O . LEU A 1 158 ? 18.627 -13.324 -10.493 1.00 87.12 158 LEU A O 1
ATOM 1303 N N . ASN A 1 159 ? 20.027 -13.094 -8.760 1.00 89.25 159 ASN A N 1
ATOM 1304 C CA . ASN A 1 159 ? 19.448 -14.208 -8.011 1.00 89.25 159 ASN A CA 1
ATOM 1305 C C . ASN A 1 159 ? 18.175 -13.755 -7.267 1.00 89.25 159 ASN A C 1
ATOM 1307 O O . ASN A 1 159 ? 17.900 -12.558 -7.123 1.00 89.25 159 ASN A O 1
ATOM 1311 N N . PHE A 1 160 ? 17.412 -14.716 -6.739 1.00 85.25 160 PHE A N 1
ATOM 1312 C CA . PHE A 1 160 ? 16.166 -14.431 -6.022 1.00 85.25 160 PHE A CA 1
ATOM 1313 C C . PHE A 1 160 ? 16.344 -13.441 -4.860 1.00 85.25 160 PHE A C 1
ATOM 1315 O O . PHE A 1 160 ? 15.520 -12.544 -4.670 1.00 85.25 160 PHE A O 1
ATOM 1322 N N . GLN A 1 161 ? 17.424 -13.572 -4.087 1.00 84.06 161 GLN A N 1
ATOM 1323 C CA . GLN A 1 161 ? 17.665 -12.723 -2.924 1.00 84.06 161 GLN A CA 1
ATOM 1324 C C . GLN A 1 161 ? 17.930 -11.271 -3.335 1.00 84.06 161 GLN A C 1
ATOM 1326 O O . GLN A 1 161 ? 17.418 -10.350 -2.694 1.00 84.06 161 GLN A O 1
ATOM 1331 N N . ASP A 1 162 ? 18.679 -11.059 -4.414 1.00 83.81 162 ASP A N 1
ATOM 1332 C CA . ASP A 1 162 ? 18.970 -9.738 -4.964 1.00 83.81 162 ASP A CA 1
ATOM 1333 C C . ASP A 1 162 ? 17.731 -9.116 -5.610 1.00 83.81 162 ASP A C 1
ATOM 1335 O O . ASP A 1 162 ? 17.448 -7.937 -5.374 1.00 83.81 162 ASP A O 1
ATOM 1339 N N . PHE A 1 163 ? 16.929 -9.910 -6.323 1.00 81.88 163 PHE A N 1
ATOM 1340 C CA . PHE A 1 163 ? 15.632 -9.493 -6.856 1.00 81.88 163 PHE A CA 1
ATOM 1341 C C . PHE A 1 163 ? 14.678 -9.053 -5.732 1.00 81.88 163 PHE A C 1
ATOM 1343 O O . PHE A 1 163 ? 14.136 -7.940 -5.750 1.00 81.88 163 PHE A O 1
ATOM 1350 N N . TYR A 1 164 ? 14.534 -9.875 -4.688 1.00 77.25 164 TYR A N 1
ATOM 1351 C CA . TYR A 1 164 ? 13.696 -9.572 -3.529 1.00 77.25 164 TYR A CA 1
ATOM 1352 C C . TYR A 1 164 ? 14.209 -8.362 -2.739 1.00 77.25 164 TYR A C 1
ATOM 1354 O O . TYR A 1 164 ? 13.430 -7.487 -2.363 1.00 77.25 164 TYR A O 1
ATOM 1362 N N . ASN A 1 165 ? 15.515 -8.251 -2.504 1.00 74.44 165 ASN A N 1
ATOM 1363 C CA . ASN A 1 165 ? 16.084 -7.129 -1.758 1.00 74.44 165 ASN A CA 1
ATOM 1364 C C . ASN A 1 165 ? 15.992 -5.813 -2.536 1.00 74.44 165 ASN A C 1
ATOM 1366 O O . ASN A 1 165 ? 15.778 -4.756 -1.935 1.00 74.44 165 ASN A O 1
ATOM 1370 N N . SER A 1 166 ? 16.152 -5.863 -3.858 1.00 69.19 166 SER A N 1
ATOM 1371 C CA . SER A 1 166 ? 16.112 -4.678 -4.714 1.00 69.19 166 SER A CA 1
ATOM 1372 C C . SER A 1 166 ? 14.687 -4.174 -4.902 1.00 69.19 166 SER A C 1
ATOM 1374 O O . SER A 1 166 ? 14.471 -2.969 -4.823 1.00 69.19 166 SER A O 1
ATOM 1376 N N . ILE A 1 167 ? 13.702 -5.069 -5.034 1.00 68.62 167 ILE A N 1
ATOM 1377 C CA . ILE A 1 167 ? 12.311 -4.692 -5.317 1.00 68.62 167 ILE A CA 1
ATOM 1378 C C . ILE A 1 167 ? 11.406 -4.815 -4.081 1.00 68.62 167 ILE A C 1
ATOM 1380 O O . ILE A 1 167 ? 10.743 -3.855 -3.678 1.00 68.62 167 ILE A O 1
ATOM 1384 N N . GLY A 1 168 ? 11.392 -5.958 -3.404 1.00 58.91 168 GLY A N 1
ATOM 1385 C CA . GLY A 1 168 ? 10.576 -6.182 -2.203 1.00 58.91 168 GLY A CA 1
ATOM 1386 C C . GLY A 1 168 ? 11.038 -5.363 -0.996 1.00 58.91 168 GLY A C 1
ATOM 1387 O O . GLY A 1 168 ? 10.251 -4.628 -0.393 1.00 58.91 168 GLY A O 1
ATOM 1388 N N . GLY A 1 169 ? 12.332 -5.434 -0.677 1.00 56.62 169 GLY A N 1
ATOM 1389 C CA . GLY A 1 169 ? 12.919 -4.797 0.506 1.00 56.62 169 GLY A CA 1
ATOM 1390 C C . GLY A 1 169 ? 13.050 -3.272 0.419 1.00 56.62 169 GLY A C 1
ATOM 1391 O O . GLY A 1 169 ? 12.938 -2.588 1.439 1.00 56.62 169 GLY A O 1
ATOM 1392 N N . LYS A 1 170 ? 13.270 -2.721 -0.782 1.00 55.22 170 LYS A N 1
ATOM 1393 C CA . LYS A 1 170 ? 13.558 -1.285 -0.978 1.00 55.22 170 LYS A CA 1
ATOM 1394 C C . LYS A 1 170 ? 12.423 -0.492 -1.633 1.00 55.22 170 LYS A C 1
ATOM 1396 O O . LYS A 1 170 ? 12.320 0.703 -1.357 1.00 55.22 170 LYS A O 1
ATOM 1401 N N . ILE A 1 171 ? 11.589 -1.123 -2.465 1.00 55.41 171 ILE A N 1
ATOM 1402 C CA . ILE A 1 171 ? 10.610 -0.426 -3.321 1.00 55.41 171 ILE A CA 1
ATOM 1403 C C . ILE A 1 171 ? 9.168 -0.644 -2.843 1.00 55.41 171 ILE A C 1
ATOM 1405 O O . ILE A 1 171 ? 8.371 0.288 -2.866 1.00 55.41 171 ILE A O 1
ATOM 1409 N N . SER A 1 172 ? 8.828 -1.842 -2.365 1.00 56.16 172 SER A N 1
ATOM 1410 C CA . SER A 1 172 ? 7.429 -2.290 -2.407 1.00 56.16 172 SER A CA 1
ATOM 1411 C C . SER A 1 172 ? 6.578 -1.943 -1.186 1.00 56.16 172 SER A C 1
ATOM 1413 O O . SER A 1 172 ? 5.562 -1.259 -1.295 1.00 56.16 172 SER A O 1
ATOM 1415 N N . ILE A 1 173 ? 6.993 -2.376 0.003 1.00 53.84 173 ILE A N 1
ATOM 1416 C CA . ILE A 1 173 ? 6.151 -2.282 1.209 1.00 53.84 173 ILE A CA 1
ATOM 1417 C C . ILE A 1 173 ? 6.619 -1.168 2.160 1.00 53.84 173 ILE A C 1
ATOM 1419 O O . ILE A 1 173 ? 5.793 -0.358 2.586 1.00 53.84 173 ILE A O 1
ATOM 1423 N N . PRO A 1 174 ? 7.922 -1.038 2.484 1.00 56.09 174 PRO A N 1
ATOM 1424 C CA . PRO A 1 174 ? 8.374 -0.010 3.420 1.00 56.09 174 PRO A CA 1
ATOM 1425 C C . PRO A 1 174 ? 8.288 1.399 2.836 1.00 56.09 174 PRO A C 1
ATOM 1427 O O . PRO A 1 174 ? 8.037 2.344 3.577 1.00 56.09 174 PRO A O 1
ATOM 1430 N N . LEU A 1 175 ? 8.510 1.544 1.526 1.00 57.41 175 LEU A N 1
ATOM 1431 C CA . LEU A 1 175 ? 8.544 2.843 0.864 1.00 57.41 175 LEU A CA 1
ATOM 1432 C C . LEU A 1 175 ? 7.151 3.469 0.801 1.00 57.41 175 LEU A C 1
ATOM 1434 O O . LEU A 1 175 ? 7.012 4.615 1.206 1.00 57.41 175 LEU A O 1
ATOM 1438 N N . LEU A 1 176 ? 6.126 2.721 0.385 1.00 62.88 176 LEU A N 1
ATOM 1439 C CA . LEU A 1 176 ? 4.753 3.229 0.342 1.00 62.88 176 LEU A CA 1
ATOM 1440 C C . LEU A 1 176 ? 4.216 3.542 1.729 1.00 62.88 176 LEU A C 1
ATOM 1442 O O . LEU A 1 176 ? 3.762 4.657 1.957 1.00 62.88 176 LEU A O 1
ATOM 1446 N N . ASN A 1 177 ? 4.382 2.624 2.686 1.00 63.53 177 ASN A N 1
ATOM 1447 C CA . ASN A 1 177 ? 4.020 2.886 4.079 1.00 63.53 177 ASN A CA 1
ATOM 1448 C C . ASN A 1 177 ? 4.701 4.158 4.599 1.00 63.53 177 ASN A C 1
ATOM 1450 O O . ASN A 1 177 ? 4.092 4.950 5.306 1.00 63.53 177 ASN A O 1
ATOM 1454 N N . ARG A 1 178 ? 5.958 4.394 4.212 1.00 63.34 178 ARG A N 1
ATOM 1455 C CA . ARG A 1 178 ? 6.699 5.590 4.615 1.00 63.34 178 ARG A CA 1
ATOM 1456 C C . ARG A 1 178 ? 6.338 6.844 3.825 1.00 63.34 178 ARG A C 1
ATOM 1458 O O . ARG A 1 178 ? 6.605 7.936 4.318 1.00 63.34 178 ARG A O 1
ATOM 1465 N N . VAL A 1 179 ? 5.829 6.730 2.601 1.00 64.25 179 VAL A N 1
ATOM 1466 C CA . VAL A 1 179 ? 5.299 7.871 1.842 1.00 64.25 179 VAL A CA 1
ATOM 1467 C C . VAL A 1 179 ? 3.969 8.290 2.451 1.00 64.25 179 VAL A C 1
ATOM 1469 O O . VAL A 1 179 ? 3.889 9.434 2.877 1.00 64.25 179 VAL A O 1
ATOM 1472 N N . TYR A 1 180 ? 3.023 7.363 2.641 1.00 67.44 180 TYR A N 1
ATOM 1473 C CA . TYR A 1 180 ? 1.764 7.657 3.332 1.00 67.44 180 TYR A CA 1
ATOM 1474 C C . TYR A 1 180 ? 2.014 8.233 4.728 1.00 67.44 180 TYR A C 1
ATOM 1476 O O . TYR A 1 180 ? 1.512 9.298 5.052 1.00 67.44 180 TYR A O 1
ATOM 1484 N N . PHE A 1 181 ? 2.867 7.600 5.539 1.00 66.50 181 PHE A N 1
ATOM 1485 C CA . PHE A 1 181 ? 3.153 8.107 6.881 1.00 66.50 181 PHE A CA 1
ATOM 1486 C C . PHE A 1 181 ? 3.705 9.539 6.872 1.00 66.50 181 PHE A C 1
ATOM 1488 O O . PHE A 1 181 ? 3.276 10.360 7.667 1.00 66.50 181 PHE A O 1
ATOM 1495 N N . LEU A 1 182 ? 4.654 9.863 5.985 1.00 66.50 182 LEU A N 1
ATOM 1496 C CA . LEU A 1 182 ? 5.250 11.204 5.967 1.00 66.50 182 LEU A CA 1
ATOM 1497 C C . LEU A 1 182 ? 4.357 12.270 5.340 1.00 66.50 182 LEU A C 1
ATOM 1499 O O . LEU A 1 182 ? 4.484 13.432 5.716 1.00 66.50 182 LEU A O 1
ATOM 1503 N N . GLU A 1 183 ? 3.502 11.890 4.391 1.00 67.56 183 GLU A N 1
ATOM 1504 C CA . GLU A 1 183 ? 2.509 12.793 3.808 1.00 67.56 183 GLU A CA 1
ATOM 1505 C C . GLU A 1 183 ? 1.590 13.341 4.905 1.00 67.56 183 GLU A C 1
ATOM 1507 O O . GLU A 1 183 ? 1.379 14.550 4.996 1.00 67.56 183 GLU A O 1
ATOM 1512 N N . PHE A 1 184 ? 1.117 12.454 5.780 1.00 67.19 184 PHE A N 1
ATOM 1513 C CA . PHE A 1 184 ? 0.216 12.812 6.868 1.00 67.19 184 PHE A CA 1
ATOM 1514 C C . PHE A 1 184 ? 0.952 13.388 8.076 1.00 67.19 184 PHE A C 1
ATOM 1516 O O . PHE A 1 184 ? 0.527 14.406 8.599 1.00 67.19 184 PHE A O 1
ATOM 1523 N N . ALA A 1 185 ? 2.126 12.858 8.436 1.00 66.38 185 ALA A N 1
ATOM 1524 C CA . ALA A 1 185 ? 2.877 13.367 9.584 1.00 66.38 185 ALA A CA 1
ATOM 1525 C C . ALA A 1 185 ? 3.331 14.824 9.405 1.00 66.38 185 ALA A C 1
ATOM 1527 O O . ALA A 1 185 ? 3.694 15.472 10.380 1.00 66.38 185 ALA A O 1
ATOM 1528 N N . ARG A 1 186 ? 3.380 15.356 8.171 1.00 71.75 186 ARG A N 1
ATOM 1529 C CA . ARG A 1 186 ? 3.727 16.766 7.880 1.00 71.75 186 ARG A CA 1
ATOM 1530 C C . ARG A 1 186 ? 5.023 17.233 8.568 1.00 71.75 186 ARG A C 1
ATOM 1532 O O . ARG A 1 186 ? 5.158 18.383 8.975 1.00 71.75 186 ARG A O 1
ATOM 1539 N N . GLY A 1 187 ? 6.002 16.332 8.679 1.00 65.44 187 GLY A N 1
ATOM 1540 C CA . GLY A 1 187 ? 7.297 16.585 9.326 1.00 65.44 187 GLY A CA 1
ATOM 1541 C C . GLY A 1 187 ? 7.367 16.247 10.820 1.00 65.44 187 GLY A C 1
ATOM 1542 O O . GLY A 1 187 ? 8.454 16.317 11.392 1.00 65.44 187 GLY A O 1
ATOM 1543 N N . MET A 1 188 ? 6.259 15.831 11.431 1.00 70.62 188 MET A N 1
ATOM 1544 C CA . MET A 1 188 ? 6.191 15.335 12.805 1.00 70.62 188 MET A CA 1
ATOM 1545 C C . MET A 1 188 ? 6.707 13.886 12.912 1.00 70.62 188 MET A C 1
ATOM 1547 O O . MET A 1 188 ? 6.728 13.144 11.924 1.00 70.62 188 MET A O 1
ATOM 1551 N N . PRO A 1 189 ? 7.155 13.450 14.104 1.00 75.62 189 PRO A N 1
ATOM 1552 C CA . PRO A 1 189 ? 7.583 12.066 14.334 1.00 75.62 189 PRO A CA 1
ATOM 1553 C C . PRO A 1 189 ? 6.416 11.063 14.416 1.00 75.62 189 PRO A C 1
ATOM 1555 O O . PRO A 1 189 ? 6.647 9.852 14.357 1.00 75.62 189 PRO A O 1
ATOM 1558 N N . THR A 1 190 ? 5.185 11.556 14.546 1.00 84.00 190 THR A N 1
ATOM 1559 C CA . THR A 1 190 ? 3.941 10.794 14.698 1.00 84.00 190 THR A CA 1
ATOM 1560 C C . THR A 1 190 ? 2.869 11.326 13.749 1.00 84.00 190 THR A C 1
ATOM 1562 O O . THR A 1 190 ? 2.910 12.496 13.373 1.00 84.00 190 THR A O 1
ATOM 1565 N N . ILE A 1 191 ? 1.924 10.464 13.378 1.00 85.81 191 ILE A N 1
ATOM 1566 C CA . ILE A 1 191 ? 0.636 10.856 12.779 1.00 85.81 191 ILE A CA 1
ATOM 1567 C C . ILE A 1 191 ? -0.453 10.792 13.846 1.00 85.81 191 ILE A C 1
ATOM 1569 O O . ILE A 1 191 ? -0.326 9.980 14.768 1.00 85.81 191 ILE A O 1
ATOM 1573 N N . SER A 1 192 ? -1.514 11.584 13.730 1.00 89.31 192 SER A N 1
ATOM 1574 C CA . SER A 1 192 ? -2.663 11.440 14.630 1.00 89.31 192 SER A CA 1
ATOM 1575 C C . SER A 1 192 ? -3.466 10.170 14.333 1.00 89.31 192 SER A C 1
ATOM 1577 O O . SER A 1 192 ? -3.352 9.548 13.273 1.00 89.31 192 SER A O 1
ATOM 1579 N N . GLU A 1 193 ? -4.300 9.758 15.279 1.00 89.81 193 GLU A N 1
ATOM 1580 C CA . GLU A 1 193 ? -5.211 8.626 15.139 1.00 89.81 193 GLU A CA 1
ATOM 1581 C C . GLU A 1 193 ? -6.230 8.869 14.012 1.00 89.81 193 GLU A C 1
ATOM 1583 O O . GLU A 1 193 ? -6.576 7.939 13.280 1.00 89.81 193 GLU A O 1
ATOM 1588 N N . ILE A 1 194 ? -6.636 10.127 13.813 1.00 87.88 194 ILE A N 1
ATOM 1589 C CA . ILE A 1 194 ? -7.503 10.556 12.708 1.00 87.88 194 ILE A CA 1
ATOM 1590 C C . ILE A 1 194 ? -6.781 10.401 11.369 1.00 87.88 194 ILE A C 1
ATOM 1592 O O . ILE A 1 194 ? -7.329 9.825 10.429 1.00 87.88 194 ILE A O 1
ATOM 1596 N N . GLU A 1 195 ? -5.536 10.866 11.278 1.00 85.69 195 GLU A N 1
ATOM 1597 C CA . GLU A 1 195 ? -4.715 10.706 10.076 1.00 85.69 195 GLU A CA 1
ATOM 1598 C C . GLU A 1 195 ? -4.475 9.225 9.760 1.00 85.69 195 GLU A C 1
ATOM 1600 O O . GLU A 1 195 ? -4.563 8.798 8.608 1.00 85.69 195 GLU A O 1
ATOM 1605 N N . PHE A 1 196 ? -4.239 8.404 10.784 1.00 88.69 196 PHE A N 1
ATOM 1606 C CA . PHE A 1 196 ? -4.131 6.958 10.631 1.00 88.69 196 PHE A CA 1
ATOM 1607 C C . PHE A 1 196 ? -5.413 6.340 10.062 1.00 88.69 196 PHE A C 1
ATOM 1609 O O . PHE A 1 196 ? -5.329 5.548 9.119 1.00 88.69 196 PHE A O 1
ATOM 1616 N N . ALA A 1 197 ? -6.586 6.730 10.570 1.00 88.12 197 ALA A N 1
ATOM 1617 C CA . ALA A 1 197 ? -7.872 6.284 10.042 1.00 88.12 197 ALA A CA 1
ATOM 1618 C C . ALA A 1 197 ? -8.053 6.690 8.572 1.00 88.12 197 ALA A C 1
ATOM 1620 O O . ALA A 1 197 ? -8.368 5.842 7.740 1.00 88.12 197 ALA A O 1
ATOM 1621 N N . GLN A 1 198 ? -7.742 7.937 8.213 1.00 83.81 198 GLN A N 1
ATOM 1622 C CA . GLN A 1 198 ? -7.810 8.411 6.825 1.00 83.81 198 GLN A CA 1
ATOM 1623 C C . GLN A 1 198 ? -6.919 7.581 5.883 1.00 83.81 198 GLN A C 1
ATOM 1625 O O . GLN A 1 198 ? -7.349 7.194 4.796 1.00 83.81 198 GLN A O 1
ATOM 1630 N N . ILE A 1 199 ? -5.696 7.229 6.300 1.00 81.44 199 ILE A N 1
ATOM 1631 C CA . ILE A 1 199 ? -4.805 6.366 5.501 1.00 81.44 199 ILE A CA 1
ATOM 1632 C C . ILE A 1 199 ? -5.358 4.934 5.378 1.00 81.44 199 ILE A C 1
ATOM 1634 O O . ILE A 1 199 ? -5.152 4.257 4.357 1.00 81.44 199 ILE A O 1
ATOM 1638 N N . LEU A 1 200 ? -6.021 4.424 6.418 1.00 83.81 200 LEU A N 1
ATOM 1639 C CA . LEU A 1 200 ? -6.647 3.105 6.364 1.0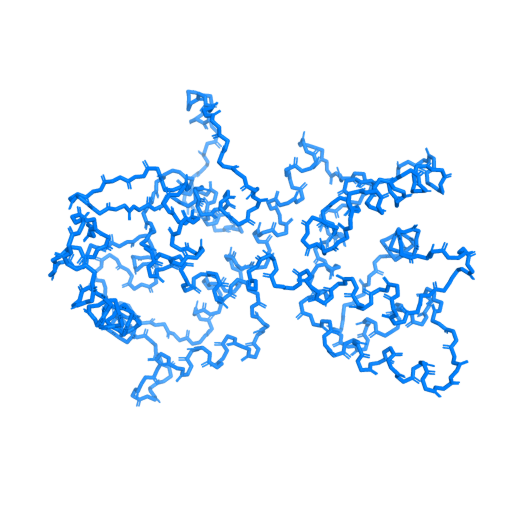0 83.81 200 LEU A CA 1
ATOM 1640 C C . LEU A 1 200 ? -7.835 3.085 5.405 1.00 83.81 200 LEU A C 1
ATOM 1642 O O . LEU A 1 200 ? -7.919 2.160 4.595 1.00 83.81 200 LEU A O 1
ATOM 1646 N N . LEU A 1 201 ? -8.672 4.119 5.438 1.00 82.38 201 LEU A N 1
ATOM 1647 C CA . LEU A 1 201 ? -9.922 4.176 4.686 1.00 82.38 201 LEU A CA 1
ATOM 1648 C C . LEU A 1 201 ? -9.763 4.666 3.234 1.00 82.38 201 LEU A C 1
ATOM 1650 O O . LEU A 1 201 ? -10.637 4.380 2.420 1.00 82.38 201 LEU A O 1
ATOM 1654 N N . ARG A 1 202 ? -8.637 5.300 2.860 1.00 76.69 202 ARG A N 1
ATOM 1655 C CA . ARG A 1 202 ? -8.393 5.885 1.515 1.00 76.69 202 ARG A CA 1
ATOM 1656 C C . ARG A 1 202 ? -8.691 4.957 0.322 1.00 76.69 202 ARG A C 1
ATOM 1658 O O . ARG A 1 202 ? -9.082 5.443 -0.727 1.00 76.69 202 ARG A O 1
ATOM 1665 N N . TYR A 1 203 ? -8.499 3.640 0.447 1.00 69.69 203 TYR A N 1
ATOM 1666 C CA . TYR A 1 203 ? -8.774 2.672 -0.638 1.00 69.69 203 TYR A CA 1
ATOM 1667 C C . TYR A 1 203 ? -9.917 1.708 -0.313 1.00 69.69 203 TYR A C 1
ATOM 1669 O O . TYR A 1 203 ? -9.928 0.572 -0.787 1.00 69.69 203 TYR A O 1
ATOM 1677 N N . THR A 1 204 ? -10.840 2.134 0.541 1.00 76.31 204 THR A N 1
ATOM 1678 C CA . THR A 1 204 ? -12.049 1.375 0.869 1.00 76.31 204 THR A CA 1
ATOM 1679 C C . THR A 1 204 ? -13.212 1.887 0.022 1.00 76.31 204 THR A C 1
ATOM 1681 O O . THR A 1 204 ? -13.254 3.060 -0.330 1.00 76.31 204 THR A O 1
ATOM 1684 N N . HIS A 1 205 ? -14.165 1.021 -0.323 1.00 72.19 205 HIS A N 1
ATOM 1685 C CA . HIS A 1 205 ? -15.371 1.412 -1.068 1.00 72.19 205 HIS A CA 1
ATOM 1686 C C . HIS A 1 205 ? -16.480 1.939 -0.144 1.00 72.19 205 HIS A C 1
ATOM 1688 O O . HIS A 1 205 ? -17.664 1.685 -0.372 1.00 72.19 205 HIS A O 1
ATOM 1694 N N . LEU A 1 206 ? -16.102 2.629 0.931 1.00 75.38 206 LEU A N 1
ATOM 1695 C CA . LEU A 1 206 ? -17.069 3.233 1.835 1.00 75.38 206 LEU A CA 1
ATOM 1696 C C . LEU A 1 206 ? -17.643 4.506 1.194 1.00 75.38 206 LEU A C 1
ATOM 1698 O O . LEU A 1 206 ? -16.884 5.284 0.620 1.00 75.38 206 LEU A O 1
ATOM 1702 N N . PRO A 1 207 ? -18.963 4.742 1.287 1.00 78.69 207 PRO A N 1
ATOM 1703 C CA . PRO A 1 207 ? -19.543 6.030 0.923 1.00 78.69 207 PRO A CA 1
ATOM 1704 C C . PRO A 1 207 ? -18.922 7.165 1.747 1.00 78.69 207 PRO A C 1
ATOM 1706 O O . PRO A 1 207 ? -18.654 6.969 2.933 1.00 78.69 207 PRO A O 1
ATOM 1709 N N . ASP A 1 208 ? -18.797 8.364 1.170 1.00 79.31 208 ASP A N 1
ATOM 1710 C CA . ASP A 1 208 ? -18.237 9.542 1.858 1.00 79.31 208 ASP A CA 1
ATOM 1711 C C . ASP A 1 208 ? -18.919 9.804 3.214 1.00 79.31 208 ASP A C 1
ATOM 1713 O O . ASP A 1 208 ? -18.259 10.053 4.217 1.00 79.31 208 ASP A O 1
ATOM 1717 N N . ALA A 1 209 ? -20.241 9.615 3.290 1.00 79.88 209 ALA A N 1
ATOM 1718 C CA . ALA A 1 209 ? -20.998 9.755 4.535 1.00 79.88 209 ALA A CA 1
ATOM 1719 C C . ALA A 1 209 ? -20.583 8.748 5.627 1.00 79.88 209 ALA A C 1
ATOM 1721 O O . ALA A 1 209 ? -20.586 9.082 6.811 1.00 79.88 209 ALA A O 1
ATOM 1722 N N . ALA A 1 210 ? -20.231 7.515 5.247 1.00 81.00 210 ALA A N 1
ATOM 1723 C CA . ALA A 1 210 ? -19.742 6.510 6.190 1.00 81.00 210 ALA A CA 1
ATOM 1724 C C . ALA A 1 210 ? -18.314 6.837 6.643 1.00 81.00 210 ALA A C 1
ATOM 1726 O O . ALA A 1 210 ? -17.993 6.684 7.820 1.00 81.00 210 ALA A O 1
ATOM 1727 N N . HIS A 1 211 ? -17.480 7.341 5.728 1.00 81.56 211 HIS A N 1
ATOM 1728 C CA . HIS A 1 211 ? -16.148 7.835 6.058 1.00 81.56 211 HIS A CA 1
ATOM 1729 C C . HIS A 1 211 ? -16.224 8.970 7.091 1.00 81.56 211 HIS A C 1
ATOM 1731 O O . HIS A 1 211 ? -15.596 8.881 8.145 1.00 81.56 211 HIS A O 1
ATOM 1737 N N . ASP A 1 212 ? -17.053 9.986 6.846 1.00 83.94 212 ASP A N 1
ATOM 1738 C CA . ASP A 1 212 ? -17.227 11.119 7.759 1.00 83.94 212 ASP A CA 1
ATOM 1739 C C . ASP A 1 212 ? -17.771 10.681 9.125 1.00 83.94 212 ASP A C 1
ATOM 1741 O O . ASP A 1 212 ? -17.266 11.116 10.159 1.00 83.94 212 ASP A O 1
ATOM 1745 N N . ALA A 1 213 ? -18.727 9.746 9.152 1.00 86.12 213 ALA A N 1
ATOM 1746 C CA . ALA A 1 213 ? -19.254 9.192 10.398 1.00 86.12 213 ALA A CA 1
ATOM 1747 C C . ALA A 1 213 ? -18.184 8.459 11.227 1.00 86.12 213 ALA A C 1
ATOM 1749 O O . ALA A 1 213 ? -18.179 8.559 12.455 1.00 86.12 213 ALA A O 1
ATOM 1750 N N . ILE A 1 214 ? -17.264 7.727 10.586 1.00 86.12 214 ILE A N 1
ATOM 1751 C CA . ILE A 1 214 ? -16.143 7.075 11.281 1.00 86.12 214 ILE A CA 1
ATOM 1752 C C . ILE A 1 214 ? -15.187 8.123 11.858 1.00 86.12 214 ILE A C 1
ATOM 1754 O O . ILE A 1 214 ? -14.762 7.994 13.006 1.00 86.12 214 ILE A O 1
ATOM 1758 N N . ILE A 1 215 ? -14.867 9.169 11.093 1.00 86.75 215 ILE A N 1
ATOM 1759 C CA . ILE A 1 215 ? -13.951 10.224 11.540 1.00 86.75 215 ILE A CA 1
ATOM 1760 C C . ILE A 1 215 ? -14.535 11.021 12.714 1.00 86.75 215 ILE A C 1
ATOM 1762 O O . ILE A 1 215 ? -13.818 11.267 13.683 1.00 86.75 215 ILE A O 1
ATOM 1766 N N . GLU A 1 216 ? -15.816 11.390 12.670 1.00 87.38 216 GLU A N 1
ATOM 1767 C CA . GLU A 1 216 ? -16.485 12.087 13.780 1.00 87.38 216 GLU A CA 1
ATOM 1768 C C . GLU A 1 216 ? -16.531 11.217 15.041 1.00 87.38 216 GLU A C 1
ATOM 1770 O O . GLU A 1 216 ? -16.111 11.646 16.114 1.00 87.38 216 GLU A O 1
ATOM 1775 N N . ARG A 1 217 ? -16.903 9.942 14.899 1.00 88.62 217 ARG A N 1
ATOM 1776 C CA . ARG A 1 217 ? -16.883 8.979 16.006 1.00 88.62 217 ARG A CA 1
ATOM 1777 C C . ARG A 1 217 ? -15.497 8.852 16.635 1.00 88.62 217 ARG A C 1
ATOM 1779 O O . ARG A 1 217 ? -15.376 8.739 17.851 1.00 88.62 217 ARG A O 1
ATOM 1786 N N . LEU A 1 218 ? -14.445 8.856 15.821 1.00 88.88 218 LEU A N 1
ATOM 1787 C CA . LEU A 1 218 ? -13.078 8.741 16.313 1.00 88.88 218 LEU A CA 1
ATOM 1788 C C . LEU A 1 218 ? -12.649 9.979 17.111 1.00 88.88 218 LEU A C 1
ATOM 1790 O O . LEU A 1 218 ? -11.979 9.816 18.128 1.00 88.88 218 LEU A O 1
ATOM 1794 N N . LYS A 1 219 ? -13.069 11.184 16.699 1.00 87.12 219 LYS A N 1
ATOM 1795 C CA . LYS A 1 219 ? -12.843 12.424 17.464 1.00 87.12 219 LYS A CA 1
ATOM 1796 C C . LYS A 1 219 ? -13.513 12.371 18.837 1.00 87.12 219 LYS A C 1
ATOM 1798 O O . LYS A 1 219 ? -12.900 12.769 19.822 1.00 87.12 219 LYS A O 1
ATOM 1803 N N . ASP A 1 220 ? -14.731 11.836 18.907 1.00 87.12 220 ASP A N 1
ATOM 1804 C CA . ASP A 1 220 ? -15.463 11.698 20.170 1.00 87.12 220 ASP A CA 1
ATOM 1805 C C . ASP A 1 220 ? -14.845 10.627 21.083 1.00 87.12 220 ASP A C 1
ATOM 1807 O O . ASP A 1 220 ? -14.736 10.812 22.296 1.00 87.12 220 ASP A O 1
ATOM 1811 N N . ARG A 1 221 ? -14.423 9.493 20.507 1.00 87.38 221 ARG A N 1
ATOM 1812 C CA . ARG A 1 221 ? -13.865 8.355 21.257 1.00 87.38 221 ARG A CA 1
ATOM 1813 C 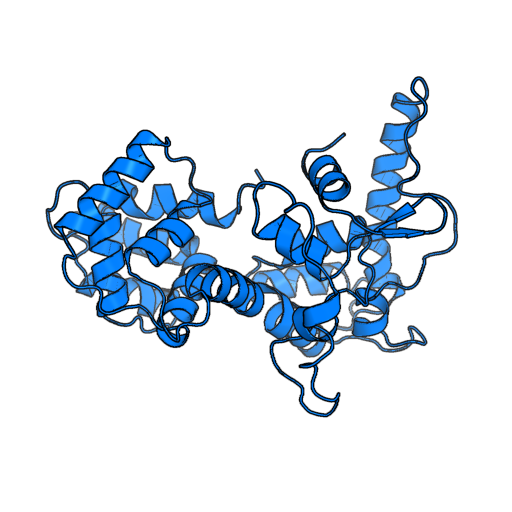C . ARG A 1 221 ? -12.396 8.556 21.659 1.00 87.38 221 ARG A C 1
ATOM 1815 O O . ARG A 1 221 ? -11.956 7.956 22.640 1.00 87.38 221 ARG A O 1
ATOM 1822 N N . ILE A 1 222 ? -11.632 9.378 20.932 1.00 85.94 222 ILE A N 1
ATOM 1823 C CA . ILE A 1 222 ? -10.217 9.686 21.205 1.00 85.94 222 ILE A CA 1
ATOM 1824 C C . ILE A 1 222 ? -10.025 11.212 21.282 1.00 85.94 222 ILE A C 1
ATOM 1826 O O . ILE A 1 222 ? -9.523 11.824 20.340 1.00 85.94 222 ILE A O 1
ATOM 1830 N N . PRO A 1 223 ? -10.393 11.843 22.412 1.00 77.00 223 PRO A N 1
ATOM 1831 C CA . PRO A 1 223 ? -10.229 13.286 22.592 1.00 77.00 223 PRO A CA 1
ATOM 1832 C C . PRO A 1 223 ? -8.765 13.714 22.800 1.00 77.00 223 PRO A C 1
ATOM 1834 O O . PRO A 1 223 ? -8.419 14.864 22.541 1.00 77.00 223 PRO A O 1
ATOM 1837 N N . GLU A 1 224 ? -7.896 12.806 23.263 1.00 82.31 224 GLU A N 1
ATOM 1838 C CA . GLU A 1 224 ? -6.455 13.046 23.407 1.00 82.31 224 GLU A CA 1
ATOM 1839 C C . GLU A 1 224 ? -5.663 12.221 22.388 1.00 82.31 224 GLU A C 1
ATOM 1841 O O . GLU A 1 224 ? -5.561 10.996 22.507 1.00 82.31 224 GLU A O 1
ATOM 1846 N N . GLU A 1 225 ? -5.061 12.906 21.416 1.00 83.31 225 GLU A N 1
ATOM 1847 C CA . GLU A 1 225 ? -4.182 12.295 20.418 1.00 83.31 225 GLU A CA 1
ATOM 1848 C C . GLU A 1 225 ? -2.834 11.922 21.054 1.00 83.31 225 GLU A C 1
ATOM 1850 O O . GLU A 1 225 ? -2.059 12.784 21.480 1.00 83.31 225 GLU A O 1
ATOM 1855 N N . LYS A 1 226 ? -2.529 10.622 21.118 1.00 85.88 226 LYS A N 1
ATOM 1856 C CA . LYS A 1 226 ? -1.213 10.122 21.562 1.00 85.88 226 LYS A CA 1
ATOM 1857 C C . LYS A 1 226 ? -0.236 10.041 20.399 1.00 85.88 226 LYS A C 1
ATOM 1859 O O . LYS A 1 226 ? 0.977 10.145 20.600 1.00 85.88 226 LYS A O 1
ATOM 1864 N N . GLY A 1 227 ? -0.775 9.875 19.195 1.00 88.19 227 GLY A N 1
ATOM 1865 C CA . GLY A 1 227 ? -0.028 9.775 17.960 1.00 88.19 227 GLY A CA 1
ATOM 1866 C C . GLY A 1 227 ? 0.607 8.400 17.744 1.00 88.19 227 GLY A C 1
ATOM 1867 O O . GLY A 1 227 ? 1.101 7.734 18.655 1.00 88.19 227 GLY A O 1
ATOM 1868 N N . ILE A 1 228 ? 0.637 7.985 16.481 1.00 91.31 228 ILE A N 1
ATOM 1869 C CA . ILE A 1 228 ? 1.179 6.702 16.037 1.00 91.31 228 ILE A CA 1
ATOM 1870 C C . ILE A 1 228 ? 2.537 6.945 15.382 1.00 91.31 228 ILE A C 1
ATOM 1872 O O . ILE A 1 228 ? 2.665 7.743 14.452 1.00 91.31 228 ILE A O 1
ATOM 1876 N N . THR A 1 229 ? 3.576 6.255 15.855 1.00 89.31 229 THR A N 1
ATOM 1877 C CA . THR A 1 229 ? 4.927 6.357 15.274 1.00 89.31 229 THR A CA 1
ATOM 1878 C C . THR A 1 229 ? 5.066 5.488 14.026 1.00 89.31 229 THR A C 1
ATOM 1880 O O . THR A 1 229 ? 4.314 4.535 13.817 1.00 89.31 229 THR A O 1
ATOM 1883 N N . PHE A 1 230 ? 6.087 5.745 13.203 1.00 83.50 230 PHE A N 1
ATOM 1884 C CA . PHE A 1 230 ? 6.343 4.913 12.021 1.00 83.50 230 PHE A CA 1
ATOM 1885 C C . PHE A 1 230 ? 6.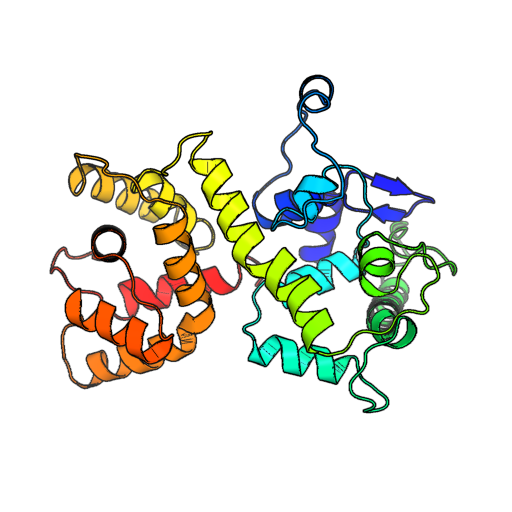613 3.438 12.372 1.00 83.50 230 PHE A C 1
ATOM 1887 O O . PHE A 1 230 ? 6.207 2.542 11.630 1.00 83.50 230 PHE A O 1
ATOM 1894 N N . ASP A 1 231 ? 7.256 3.177 13.512 1.00 86.75 231 ASP A N 1
ATOM 1895 C CA . ASP A 1 231 ? 7.563 1.818 13.974 1.00 86.75 231 ASP A CA 1
ATOM 1896 C C . ASP A 1 231 ? 6.323 1.073 14.482 1.00 86.75 231 ASP A C 1
ATOM 1898 O O . ASP A 1 231 ? 6.310 -0.152 14.486 1.00 86.75 231 ASP A O 1
ATOM 1902 N N . GLN A 1 232 ? 5.260 1.792 14.850 1.00 90.12 232 GLN A N 1
ATOM 1903 C CA . GLN A 1 232 ? 3.947 1.221 15.162 1.00 90.12 232 GLN A CA 1
ATOM 1904 C C . GLN A 1 232 ? 3.075 1.082 13.905 1.00 90.12 232 GLN A C 1
ATOM 1906 O O . GLN A 1 232 ? 2.374 0.086 13.729 1.00 90.12 232 GLN A O 1
ATOM 1911 N N . PHE A 1 233 ? 3.170 2.052 12.997 1.00 86.88 233 PHE A N 1
ATOM 1912 C CA . PHE A 1 233 ? 2.455 2.088 11.726 1.00 86.88 233 PHE A CA 1
ATOM 1913 C C . PHE A 1 233 ? 2.880 0.951 10.786 1.00 86.88 233 PHE A C 1
ATOM 1915 O O . PHE A 1 233 ? 2.049 0.225 10.237 1.00 86.88 233 PHE A O 1
ATOM 1922 N N . LYS A 1 234 ? 4.192 0.771 10.587 1.00 83.50 234 LYS A N 1
ATOM 1923 C CA . LYS A 1 234 ? 4.737 -0.172 9.601 1.00 83.50 234 LYS A CA 1
ATOM 1924 C C . LYS A 1 234 ? 4.308 -1.627 9.866 1.00 83.50 234 LYS A C 1
ATOM 1926 O O . LYS A 1 234 ? 3.860 -2.253 8.902 1.00 83.50 234 LYS A O 1
ATOM 1931 N N . PRO A 1 235 ? 4.413 -2.178 11.092 1.00 87.69 235 PRO A N 1
ATOM 1932 C CA . PRO A 1 235 ? 3.982 -3.545 11.380 1.00 87.69 235 PRO A CA 1
ATOM 1933 C C . PRO A 1 235 ? 2.498 -3.781 11.092 1.00 87.69 235 PRO A C 1
ATOM 1935 O O . PRO A 1 235 ? 2.147 -4.826 10.552 1.00 87.69 235 PRO A O 1
ATOM 1938 N N . PHE A 1 236 ? 1.634 -2.796 11.361 1.00 89.06 236 PHE A N 1
ATOM 1939 C CA . PHE A 1 236 ? 0.207 -2.914 11.062 1.00 89.06 236 PHE A CA 1
ATOM 1940 C C . PHE A 1 236 ? -0.054 -3.078 9.562 1.00 89.06 236 PHE A C 1
ATOM 1942 O O . PHE A 1 236 ? -0.772 -3.973 9.131 1.00 89.06 236 PHE A O 1
ATOM 1949 N N . PHE A 1 237 ? 0.598 -2.269 8.730 1.00 81.06 237 PHE A N 1
ATOM 1950 C CA . PHE A 1 237 ? 0.422 -2.352 7.280 1.00 81.06 237 PHE A CA 1
ATOM 1951 C C . PHE A 1 237 ? 1.101 -3.586 6.673 1.00 81.06 237 PHE A C 1
ATOM 1953 O O . PHE A 1 237 ? 0.672 -4.066 5.628 1.00 81.06 237 PHE A O 1
ATOM 1960 N N . GLN A 1 238 ? 2.147 -4.118 7.312 1.00 79.81 238 GLN A N 1
ATOM 1961 C CA . GLN A 1 238 ? 2.701 -5.427 6.954 1.00 79.81 238 GLN A CA 1
ATOM 1962 C C . GLN A 1 238 ? 1.711 -6.554 7.259 1.00 79.81 238 GLN A C 1
ATOM 1964 O O . GLN A 1 238 ? 1.576 -7.471 6.451 1.00 79.81 238 GLN A O 1
ATOM 1969 N N . PHE A 1 239 ? 0.993 -6.458 8.378 1.00 86.19 239 PHE A N 1
ATOM 1970 C CA . PHE A 1 239 ? -0.096 -7.369 8.709 1.00 86.19 239 PHE A CA 1
ATOM 1971 C C . PHE A 1 239 ? -1.197 -7.348 7.636 1.00 86.19 239 PHE A C 1
ATOM 1973 O O . PHE A 1 239 ? -1.587 -8.409 7.157 1.00 86.19 239 PHE A O 1
ATOM 1980 N N . LEU A 1 240 ? -1.619 -6.167 7.171 1.00 83.00 240 LEU A N 1
ATOM 1981 C CA . LEU A 1 240 ? -2.665 -6.046 6.145 1.00 83.00 240 LEU A CA 1
ATOM 1982 C C . LEU A 1 240 ? -2.330 -6.727 4.809 1.00 83.00 240 LEU A C 1
ATOM 1984 O O . LEU A 1 240 ? -3.241 -7.094 4.075 1.00 83.00 240 LEU A O 1
ATOM 1988 N N . ASN A 1 241 ? -1.049 -6.928 4.487 1.00 77.12 241 ASN A N 1
ATOM 1989 C CA . ASN A 1 241 ? -0.658 -7.670 3.282 1.00 77.12 241 ASN A CA 1
ATOM 1990 C C . ASN A 1 241 ? -0.885 -9.189 3.408 1.00 77.12 241 ASN A C 1
ATOM 1992 O O . ASN A 1 241 ? -0.837 -9.884 2.400 1.00 77.12 241 ASN A O 1
ATOM 1996 N N . ASN A 1 242 ? -1.121 -9.696 4.621 1.00 78.06 242 ASN A N 1
ATOM 1997 C CA . ASN A 1 242 ? -1.399 -11.104 4.922 1.00 78.06 242 ASN A CA 1
ATOM 1998 C C . ASN A 1 242 ? -2.826 -11.268 5.486 1.00 78.06 242 ASN A C 1
ATOM 2000 O O . ASN A 1 242 ? -3.084 -12.110 6.347 1.00 78.06 242 ASN A O 1
ATOM 2004 N N . LEU A 1 243 ? -3.761 -10.419 5.039 1.00 84.25 243 LEU A N 1
ATOM 2005 C CA . LEU A 1 243 ? -5.133 -10.398 5.555 1.00 84.25 243 LEU A CA 1
ATOM 2006 C C . LEU A 1 243 ? -5.892 -11.698 5.271 1.00 84.25 243 LEU A C 1
ATOM 2008 O O . LEU A 1 243 ? -6.775 -12.044 6.046 1.00 84.25 243 LEU A O 1
ATOM 2012 N N . ASP A 1 244 ? -5.569 -12.412 4.190 1.00 83.94 244 ASP A N 1
ATOM 2013 C CA . ASP A 1 244 ? -6.241 -13.669 3.843 1.00 83.94 244 ASP A CA 1
ATOM 2014 C C . ASP A 1 244 ? -5.993 -14.753 4.903 1.00 83.94 244 ASP A C 1
ATOM 2016 O O . ASP A 1 244 ? -6.945 -15.385 5.363 1.00 83.94 244 ASP A O 1
ATOM 2020 N N . ASP A 1 245 ? -4.752 -14.890 5.381 1.00 84.38 245 ASP A N 1
ATOM 2021 C CA . ASP A 1 245 ? -4.404 -15.831 6.454 1.00 84.38 245 ASP A CA 1
ATOM 2022 C C . ASP A 1 245 ? -5.073 -15.438 7.780 1.00 84.38 245 ASP A C 1
ATOM 2024 O O . ASP A 1 245 ? -5.594 -16.278 8.518 1.00 84.38 245 ASP A O 1
ATOM 2028 N N . PHE A 1 246 ? -5.126 -14.136 8.072 1.00 87.81 246 PHE A N 1
ATOM 2029 C CA . PHE A 1 246 ? -5.830 -13.616 9.243 1.00 87.81 246 PHE A CA 1
ATOM 2030 C C . PHE A 1 246 ? -7.353 -13.807 9.153 1.00 87.81 246 PHE A C 1
ATOM 2032 O O . PHE A 1 246 ? -8.001 -14.107 10.156 1.00 87.81 246 PHE A O 1
ATOM 2039 N N . ALA A 1 247 ? -7.939 -13.681 7.960 1.00 86.75 247 ALA A N 1
ATOM 2040 C CA . ALA A 1 247 ? -9.367 -13.875 7.742 1.00 86.75 247 ALA A CA 1
ATOM 2041 C C . ALA A 1 247 ? -9.797 -15.310 8.076 1.00 86.75 247 ALA A C 1
ATOM 2043 O O . ALA A 1 247 ? -10.869 -15.494 8.651 1.00 86.75 247 ALA A O 1
ATOM 2044 N N . ILE A 1 248 ? -8.953 -16.310 7.795 1.00 84.19 248 ILE A N 1
ATOM 2045 C CA . ILE A 1 248 ? -9.199 -17.708 8.186 1.00 84.19 248 ILE A CA 1
ATOM 2046 C C . ILE A 1 248 ? -9.281 -17.827 9.715 1.00 84.19 248 ILE A C 1
ATOM 2048 O O . ILE A 1 248 ? -10.212 -18.440 10.239 1.00 84.19 248 ILE A O 1
ATOM 2052 N N . ALA A 1 249 ? -8.356 -17.194 10.444 1.00 83.38 249 ALA A N 1
ATOM 2053 C CA . ALA A 1 249 ? -8.388 -17.184 11.906 1.00 83.38 249 ALA A CA 1
ATOM 2054 C C . ALA A 1 249 ? -9.665 -16.509 12.440 1.00 83.38 249 ALA A C 1
ATOM 2056 O O . ALA A 1 249 ? -10.351 -17.072 13.289 1.00 83.38 249 ALA A O 1
ATOM 2057 N N . MET A 1 250 ? -10.043 -15.349 11.894 1.00 83.56 250 MET A N 1
ATOM 2058 C CA . MET A 1 250 ? -11.271 -14.632 12.274 1.00 83.56 250 MET A CA 1
ATOM 2059 C C . MET A 1 250 ? -12.548 -15.433 11.984 1.00 83.56 250 MET A C 1
ATOM 2061 O O . MET A 1 250 ? -13.507 -15.392 12.760 1.00 83.56 250 MET A O 1
ATOM 2065 N N . GLN A 1 251 ? -12.570 -16.193 10.885 1.00 84.00 251 GLN A N 1
ATOM 2066 C CA . GLN A 1 251 ? -13.679 -17.093 10.575 1.00 84.00 251 GLN A CA 1
ATOM 2067 C C . GLN A 1 251 ? -13.838 -18.180 11.639 1.00 84.00 251 GLN A C 1
ATOM 2069 O O . GLN A 1 251 ? -14.970 -18.477 12.008 1.00 84.00 251 GLN A O 1
ATOM 2074 N N . MET A 1 252 ? -12.748 -18.728 12.187 1.00 82.62 252 MET A N 1
ATOM 2075 C CA . MET A 1 252 ? -12.830 -19.719 13.270 1.00 82.62 252 MET A CA 1
ATOM 2076 C C . MET A 1 252 ? -13.500 -19.154 14.531 1.00 82.62 252 MET A C 1
ATOM 2078 O O . MET A 1 252 ? -14.366 -19.821 15.096 1.00 82.62 252 MET A O 1
ATOM 2082 N N . TYR A 1 253 ? -13.169 -17.922 14.939 1.00 82.44 253 TYR A N 1
ATOM 2083 C CA . TYR A 1 253 ? -13.848 -17.246 16.058 1.00 82.44 253 TYR A CA 1
ATOM 2084 C C . TYR A 1 253 ? -15.338 -17.037 15.772 1.00 82.44 253 TYR A C 1
ATOM 2086 O O . TYR A 1 253 ? -16.182 -17.340 16.614 1.00 82.44 253 TYR A O 1
ATOM 2094 N N . THR A 1 254 ? -15.659 -16.615 14.546 1.00 80.38 254 THR A N 1
ATOM 2095 C CA . THR A 1 254 ? -17.045 -16.426 14.097 1.00 80.38 254 THR A CA 1
ATOM 2096 C C . THR A 1 254 ? -17.829 -17.747 14.134 1.00 80.38 254 THR A C 1
ATOM 2098 O O . THR A 1 254 ? -18.938 -17.781 14.654 1.00 80.38 254 THR A O 1
ATOM 2101 N N . PHE A 1 255 ? -17.254 -18.855 13.649 1.00 82.38 255 PHE A N 1
ATOM 2102 C CA . PHE A 1 255 ? -17.884 -20.184 13.694 1.00 82.38 255 PHE A CA 1
ATOM 2103 C C . PHE A 1 255 ? -18.071 -20.715 15.116 1.00 82.38 255 PHE A C 1
ATOM 2105 O O . PHE A 1 255 ? -19.046 -21.411 15.389 1.00 82.38 255 PHE A O 1
ATOM 2112 N N . ALA A 1 256 ? -17.150 -20.390 16.023 1.00 83.44 256 ALA A N 1
ATOM 2113 C CA . ALA A 1 256 ? -17.238 -20.766 17.428 1.00 83.44 256 ALA A CA 1
ATOM 2114 C C . ALA A 1 256 ? -18.190 -19.864 18.242 1.00 83.44 256 ALA A C 1
ATOM 2116 O O . ALA A 1 256 ? -18.287 -20.043 19.458 1.00 83.44 256 ALA A O 1
ATOM 2117 N N . ASN A 1 257 ? -18.862 -18.890 17.603 1.00 79.25 257 ASN A N 1
ATOM 2118 C CA . ASN A 1 257 ? -19.623 -17.823 18.263 1.00 79.25 257 ASN A CA 1
ATOM 2119 C C . ASN A 1 257 ? -18.819 -17.138 19.384 1.00 79.25 257 ASN A C 1
ATOM 2121 O O . ASN A 1 257 ? -19.366 -16.763 20.421 1.00 79.25 257 ASN A O 1
ATOM 2125 N N . GLN A 1 258 ? -17.504 -17.012 19.194 1.00 78.50 258 GLN A N 1
ATOM 2126 C CA . GLN A 1 258 ? -16.625 -16.326 20.129 1.00 78.50 258 GLN A CA 1
ATOM 2127 C C . GLN A 1 258 ? -16.455 -14.869 19.690 1.00 78.50 258 GLN A C 1
ATOM 2129 O O . GLN A 1 258 ? -16.153 -14.624 18.516 1.00 78.50 258 GLN A O 1
ATOM 2134 N N . PRO A 1 259 ? -16.628 -13.901 20.605 1.00 75.56 259 PRO A N 1
ATOM 2135 C CA . PRO A 1 259 ? -16.334 -12.511 20.306 1.00 75.56 259 PRO A CA 1
ATOM 2136 C C . PRO A 1 259 ? -14.831 -12.332 20.068 1.00 75.56 259 PRO A C 1
ATOM 2138 O O . PRO A 1 259 ? -14.009 -12.980 20.716 1.00 75.56 259 PRO A O 1
ATOM 2141 N N . VAL A 1 260 ? -14.468 -11.443 19.144 1.00 87.75 260 VAL A N 1
ATOM 2142 C CA . VAL A 1 260 ? -13.066 -11.068 18.933 1.00 87.75 260 VAL A CA 1
ATOM 2143 C C . VAL A 1 260 ? -12.813 -9.752 19.647 1.00 87.75 260 VAL A C 1
ATOM 2145 O O . VAL A 1 260 ? -13.056 -8.679 19.096 1.00 87.75 260 VAL A O 1
ATOM 2148 N N . GLU A 1 261 ? -12.330 -9.842 20.880 1.00 91.44 261 GLU A N 1
ATOM 2149 C CA . GLU A 1 261 ? -11.866 -8.685 21.641 1.00 91.44 261 GLU A CA 1
ATOM 2150 C C . GLU A 1 261 ? -10.417 -8.341 21.250 1.00 91.44 261 GLU A C 1
ATOM 2152 O O . GLU A 1 261 ? -9.761 -9.026 20.452 1.00 91.44 261 GLU A O 1
ATOM 2157 N N . GLN A 1 262 ? -9.878 -7.256 21.809 1.00 92.62 262 GLN A N 1
ATOM 2158 C CA . GLN A 1 262 ? -8.533 -6.778 21.464 1.00 92.62 262 GLN A CA 1
ATOM 2159 C C . GLN A 1 262 ? -7.436 -7.825 21.728 1.00 92.62 262 GLN A C 1
ATOM 2161 O O . GLN A 1 262 ? -6.440 -7.878 20.999 1.00 92.62 262 GLN A O 1
ATOM 2166 N N . ALA A 1 263 ? -7.600 -8.669 22.753 1.00 90.88 263 ALA A N 1
ATOM 2167 C CA . ALA A 1 263 ? -6.631 -9.702 23.110 1.00 90.88 263 ALA A CA 1
ATOM 2168 C C . ALA A 1 263 ? -6.597 -10.840 22.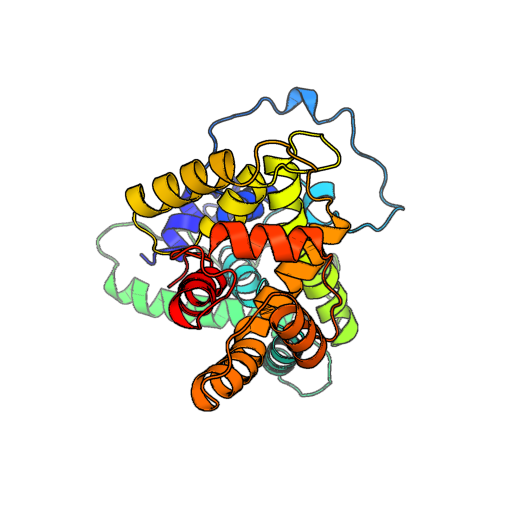076 1.00 90.88 263 ALA A C 1
ATOM 2170 O O . ALA A 1 263 ? -5.517 -11.253 21.636 1.00 90.88 263 ALA A O 1
ATOM 2171 N N . GLU A 1 264 ? -7.767 -11.307 21.646 1.00 90.50 264 GLU A N 1
ATOM 2172 C CA . GLU A 1 264 ? -7.948 -12.317 20.605 1.00 90.50 264 GLU A CA 1
ATOM 2173 C C . GLU A 1 264 ? -7.450 -11.786 19.267 1.00 90.50 264 GLU A C 1
ATOM 2175 O O . GLU A 1 264 ? -6.684 -12.474 18.592 1.00 90.50 264 GLU A O 1
ATOM 2180 N N . PHE A 1 265 ? -7.783 -10.536 18.926 1.00 92.00 265 PHE A N 1
ATOM 2181 C CA . PHE A 1 265 ? -7.275 -9.873 17.727 1.00 92.00 265 PHE A CA 1
ATOM 2182 C C . PHE A 1 265 ? -5.744 -9.841 17.725 1.00 92.00 265 PHE A C 1
ATOM 2184 O O . PHE A 1 265 ? -5.105 -10.287 16.768 1.00 92.00 265 PHE A O 1
ATOM 2191 N N . LYS A 1 266 ? -5.130 -9.388 18.829 1.00 92.69 266 LYS A N 1
ATOM 2192 C CA . LYS A 1 266 ? -3.670 -9.354 18.980 1.00 92.69 266 LYS A CA 1
ATOM 2193 C C . LYS A 1 266 ? -3.052 -10.736 18.773 1.00 92.69 266 LYS A C 1
ATOM 2195 O O . LYS A 1 266 ? -2.058 -10.877 18.056 1.00 92.69 266 LYS A O 1
ATOM 2200 N N . ARG A 1 267 ? -3.639 -11.761 19.396 1.00 89.81 267 ARG A N 1
ATOM 2201 C CA . ARG A 1 267 ? -3.179 -13.147 19.282 1.00 89.81 267 ARG A CA 1
ATOM 2202 C C . ARG A 1 267 ? -3.310 -13.657 17.848 1.00 89.81 267 ARG A C 1
ATOM 2204 O O . ARG A 1 267 ? -2.356 -14.236 17.335 1.00 89.81 267 ARG A O 1
ATOM 2211 N N . ALA A 1 268 ? -4.440 -13.416 17.195 1.00 89.69 268 ALA A N 1
ATOM 2212 C CA . ALA A 1 268 ? -4.688 -13.840 15.824 1.00 89.69 268 ALA A CA 1
ATOM 2213 C C . ALA A 1 268 ? -3.708 -13.184 14.838 1.00 89.69 268 ALA A C 1
ATOM 2215 O O . ALA A 1 268 ? -3.165 -13.875 13.973 1.00 89.69 268 ALA A O 1
ATOM 2216 N N . VAL A 1 269 ? -3.376 -11.896 15.007 1.00 91.31 269 VAL A N 1
ATOM 2217 C CA . VAL A 1 269 ? -2.324 -11.242 14.206 1.00 91.31 269 VAL A CA 1
ATOM 2218 C C . VAL A 1 269 ? -0.960 -11.884 14.458 1.00 91.31 269 VAL A C 1
ATOM 2220 O O . VAL A 1 269 ? -0.235 -12.191 13.508 1.00 91.31 269 VAL A O 1
ATOM 2223 N N . LYS A 1 270 ? -0.615 -12.144 15.725 1.00 90.25 270 LYS A N 1
ATOM 2224 C CA . LYS A 1 270 ? 0.669 -12.758 16.085 1.00 90.25 270 LYS A CA 1
ATOM 2225 C C . LYS A 1 270 ? 0.828 -14.163 15.505 1.00 90.25 270 LYS A C 1
ATOM 2227 O O . LYS A 1 270 ? 1.915 -14.496 15.046 1.00 90.25 270 LYS A O 1
ATOM 2232 N N . VAL A 1 271 ? -0.234 -14.966 15.508 1.00 87.12 271 VAL A N 1
ATOM 2233 C CA . VAL A 1 271 ? -0.231 -16.334 14.965 1.00 87.12 271 VAL A CA 1
ATOM 2234 C C . VAL A 1 271 ? -0.176 -16.332 13.438 1.00 87.12 271 VAL A C 1
ATOM 2236 O O . VAL A 1 271 ? 0.590 -17.100 12.867 1.00 87.12 271 VAL A O 1
ATOM 2239 N N . SER A 1 272 ? -0.942 -15.460 12.778 1.00 84.31 272 SER A N 1
ATOM 2240 C CA . SER A 1 272 ? -1.000 -15.411 11.308 1.00 84.31 272 SER A CA 1
ATOM 2241 C C . SER A 1 272 ? 0.253 -14.810 10.672 1.00 84.31 272 SER A C 1
ATOM 2243 O O . SER A 1 272 ? 0.653 -15.231 9.593 1.00 84.31 272 SER A O 1
ATOM 2245 N N . THR A 1 273 ? 0.896 -13.837 11.325 1.00 83.44 273 THR A N 1
ATOM 2246 C CA . THR A 1 273 ? 1.977 -13.054 10.695 1.00 83.44 273 THR A CA 1
ATOM 2247 C C . THR A 1 273 ? 3.300 -13.065 11.457 1.00 83.44 273 THR A C 1
ATOM 2249 O O . THR A 1 273 ? 4.311 -12.590 10.943 1.00 83.44 273 THR A O 1
ATOM 2252 N N . GLY A 1 274 ? 3.321 -13.543 12.704 1.00 85.81 274 GLY A N 1
ATOM 2253 C CA . GLY A 1 274 ? 4.475 -13.415 13.600 1.00 85.81 274 GLY A CA 1
ATOM 2254 C C . GLY A 1 274 ? 4.696 -11.996 14.144 1.00 85.81 274 GLY A C 1
ATOM 2255 O O . GLY A 1 274 ? 5.579 -11.794 14.985 1.00 85.81 274 GLY A O 1
ATOM 2256 N N . ILE A 1 275 ? 3.895 -11.011 13.727 1.00 88.06 275 ILE A N 1
ATOM 2257 C CA . ILE A 1 275 ? 4.030 -9.602 14.113 1.00 88.06 275 ILE A CA 1
ATOM 2258 C C . ILE A 1 275 ? 3.370 -9.360 15.471 1.00 88.06 275 ILE A C 1
ATOM 2260 O O . ILE A 1 275 ? 2.259 -9.816 15.724 1.00 88.06 275 ILE A O 1
ATOM 2264 N N . ASP A 1 276 ? 4.055 -8.629 16.352 1.00 91.00 276 ASP A N 1
ATOM 2265 C CA . ASP A 1 276 ? 3.458 -8.135 17.595 1.00 91.00 276 ASP A CA 1
ATOM 2266 C C . ASP A 1 276 ? 3.045 -6.670 17.421 1.00 91.00 276 ASP A C 1
ATOM 2268 O O . ASP A 1 276 ? 3.892 -5.802 17.204 1.00 91.00 276 ASP A O 1
ATOM 2272 N N . LEU A 1 277 ? 1.739 -6.404 17.452 1.00 93.31 277 LEU A N 1
ATOM 2273 C CA . LEU A 1 277 ? 1.200 -5.057 17.282 1.00 93.31 277 LEU A CA 1
ATOM 2274 C C . LEU A 1 277 ? 1.169 -4.302 18.614 1.00 93.31 277 LEU A C 1
ATOM 2276 O O . LEU A 1 277 ? 0.854 -4.856 19.672 1.00 93.31 277 LEU A O 1
ATOM 2280 N N . ALA A 1 278 ? 1.455 -3.000 18.544 1.00 93.75 278 ALA A N 1
ATOM 2281 C CA . ALA A 1 278 ? 1.379 -2.120 19.700 1.00 93.75 278 ALA A CA 1
ATOM 2282 C C . ALA A 1 278 ? -0.076 -2.017 20.205 1.00 93.75 278 ALA A C 1
ATOM 2284 O O . ALA A 1 278 ? -0.969 -1.772 19.389 1.00 93.75 278 ALA A O 1
ATOM 2285 N N . PRO A 1 279 ? -0.332 -2.125 21.526 1.00 93.75 279 PRO A N 1
ATOM 2286 C CA . PRO A 1 279 ? -1.686 -2.050 22.084 1.00 93.75 279 PRO A CA 1
ATOM 2287 C C . PRO A 1 279 ? -2.439 -0.778 21.687 1.00 93.75 279 PRO A C 1
ATOM 2289 O O . PRO A 1 279 ? -3.631 -0.825 21.417 1.00 93.75 279 PRO A O 1
ATOM 2292 N N . HIS A 1 280 ? -1.725 0.346 21.585 1.00 93.81 280 HIS A N 1
ATOM 2293 C CA . HIS A 1 280 ? -2.303 1.611 21.143 1.00 93.81 280 HIS A CA 1
ATOM 2294 C C . HIS A 1 280 ? -2.891 1.522 19.726 1.00 93.81 280 HIS A C 1
ATOM 2296 O O . HIS A 1 280 ? -4.028 1.930 19.529 1.00 93.81 280 HIS A O 1
ATOM 2302 N N . VAL A 1 281 ? -2.168 0.915 18.776 1.00 93.56 281 VAL A N 1
ATOM 2303 C CA . VAL A 1 281 ? -2.647 0.737 17.394 1.00 93.56 281 VAL A CA 1
ATOM 2304 C C . VAL A 1 281 ? -3.869 -0.174 17.356 1.00 93.56 281 VAL A C 1
ATOM 2306 O O . VAL A 1 281 ? -4.818 0.122 16.642 1.00 93.56 281 VAL A O 1
ATOM 2309 N N . ILE A 1 282 ? -3.868 -1.259 18.138 1.00 94.19 282 ILE A N 1
ATOM 2310 C CA . ILE A 1 282 ? -5.019 -2.172 18.227 1.00 94.19 282 ILE A CA 1
ATOM 2311 C C . ILE A 1 282 ? -6.239 -1.424 18.758 1.00 94.19 282 ILE A C 1
ATOM 2313 O O . ILE A 1 282 ? -7.303 -1.505 18.156 1.00 94.19 282 ILE A O 1
ATOM 2317 N N . ASN A 1 283 ? -6.074 -0.645 19.828 1.00 93.19 283 ASN A N 1
ATOM 2318 C CA . ASN A 1 283 ? -7.163 0.163 20.355 1.00 93.19 283 ASN A CA 1
ATOM 2319 C C . ASN A 1 283 ? -7.699 1.131 19.294 1.00 93.19 283 ASN A C 1
ATOM 2321 O O . ASN A 1 283 ? -8.901 1.151 19.068 1.00 93.19 283 ASN A O 1
ATOM 2325 N N . THR A 1 284 ? -6.832 1.870 18.593 1.00 93.19 284 THR A N 1
ATOM 2326 C CA . THR A 1 284 ? -7.255 2.785 17.520 1.00 93.19 284 THR A CA 1
ATOM 2327 C C . THR A 1 284 ? -8.021 2.056 16.414 1.00 93.19 284 THR A C 1
ATOM 2329 O O . THR A 1 284 ? -9.039 2.555 15.954 1.00 93.19 284 THR A O 1
ATOM 2332 N N . VAL A 1 285 ? -7.594 0.852 16.019 1.00 93.00 285 VAL A N 1
ATOM 2333 C CA . VAL A 1 285 ? -8.309 0.024 15.030 1.00 93.00 285 VAL A CA 1
ATOM 2334 C C . VAL A 1 285 ? -9.708 -0.345 15.521 1.00 93.00 285 VAL A C 1
ATOM 2336 O O . VAL A 1 285 ? -10.660 -0.204 14.762 1.00 93.00 285 VAL A O 1
ATOM 2339 N N . PHE A 1 286 ? -9.858 -0.753 16.781 1.00 93.00 286 PHE A N 1
ATOM 2340 C CA . PHE A 1 286 ? -11.181 -1.010 17.356 1.00 93.00 286 PHE A CA 1
ATOM 2341 C C . PHE A 1 286 ? -12.027 0.264 17.350 1.00 93.00 286 PHE A C 1
ATOM 2343 O O . PHE A 1 286 ? -13.145 0.235 16.866 1.00 93.00 286 PHE A O 1
ATOM 2350 N N . GLN A 1 287 ? -11.477 1.416 17.745 1.00 91.19 287 GLN A N 1
ATOM 2351 C CA . GLN A 1 287 ? -12.234 2.673 17.716 1.00 91.19 287 GLN A CA 1
ATOM 2352 C C . GLN A 1 287 ? -12.720 3.072 16.309 1.00 91.19 287 GLN A C 1
ATOM 2354 O O . GLN A 1 287 ? -13.756 3.728 16.205 1.00 91.19 287 GLN A O 1
ATOM 2359 N N . ILE A 1 288 ? -11.996 2.673 15.256 1.00 90.44 288 ILE A N 1
ATOM 2360 C CA . ILE A 1 288 ? -12.346 2.924 13.849 1.00 90.44 288 ILE A CA 1
ATOM 2361 C C . ILE A 1 288 ? -13.456 1.983 13.360 1.00 90.44 288 ILE A C 1
ATOM 2363 O O . ILE A 1 288 ? -14.375 2.445 12.689 1.00 90.44 288 ILE A O 1
ATOM 2367 N N . PHE A 1 289 ? -13.349 0.681 13.645 1.00 89.81 289 PHE A N 1
ATOM 2368 C CA . PHE A 1 289 ? -14.184 -0.350 13.009 1.00 89.81 289 PHE A CA 1
ATOM 2369 C C . PHE A 1 289 ? -15.310 -0.905 13.892 1.00 89.81 289 PHE A C 1
ATOM 2371 O O . PHE A 1 289 ? -16.227 -1.500 13.346 1.00 89.81 289 PHE A O 1
ATOM 2378 N N . ASP A 1 290 ? -15.256 -0.719 15.212 1.00 89.62 290 ASP A N 1
ATOM 2379 C CA . ASP A 1 290 ? -16.316 -1.116 16.149 1.00 89.62 290 ASP A CA 1
ATOM 2380 C C . ASP A 1 290 ? -17.533 -0.191 15.967 1.00 89.62 290 ASP A C 1
ATOM 2382 O O . ASP A 1 290 ? -17.570 0.946 16.480 1.00 89.62 290 ASP A O 1
ATOM 2386 N N . GLU A 1 291 ? -18.498 -0.647 15.162 1.00 84.44 291 GLU A N 1
ATOM 2387 C CA . GLU A 1 291 ? -19.632 0.171 14.758 1.00 84.44 291 GLU A CA 1
ATOM 2388 C C . GLU A 1 291 ? -20.689 0.284 15.855 1.00 84.44 291 GLU A C 1
ATOM 2390 O O . GLU A 1 291 ? -21.270 1.363 16.023 1.00 84.44 291 GLU A O 1
ATOM 2395 N N . ASP A 1 292 ? -20.923 -0.795 16.597 1.00 85.12 292 ASP A N 1
ATOM 2396 C CA . ASP A 1 292 ? -21.951 -0.883 17.634 1.00 85.12 292 ASP A CA 1
ATOM 2397 C C . ASP A 1 292 ? -21.446 -0.483 19.033 1.00 85.12 292 ASP A C 1
ATOM 2399 O O . ASP A 1 292 ? -22.251 -0.211 19.927 1.00 85.12 292 ASP A O 1
ATOM 2403 N N . GLY A 1 293 ? -20.131 -0.318 19.195 1.00 83.94 293 GLY A N 1
ATOM 2404 C CA . GLY A 1 293 ? -19.493 0.083 20.443 1.00 83.94 293 GLY A CA 1
ATOM 2405 C C . GLY A 1 293 ? -19.432 -1.043 21.470 1.00 83.94 293 GLY A C 1
ATOM 2406 O O . GLY A 1 293 ? -19.337 -0.752 22.667 1.00 83.94 293 GLY A O 1
ATOM 2407 N N . ASP A 1 294 ? -19.532 -2.303 21.043 1.00 86.62 294 ASP A N 1
ATOM 2408 C CA . ASP A 1 294 ? -19.530 -3.460 21.936 1.00 86.62 294 ASP A CA 1
ATOM 2409 C C . ASP A 1 294 ? -18.116 -3.891 22.381 1.00 86.62 294 ASP A C 1
ATOM 2411 O O . ASP A 1 294 ? -17.966 -4.797 23.215 1.00 86.62 294 ASP A O 1
ATOM 2415 N N . GLY A 1 295 ? -17.080 -3.212 21.874 1.00 86.81 295 GLY A N 1
ATOM 2416 C CA . GLY A 1 295 ? -15.675 -3.464 22.172 1.00 86.81 295 GLY A CA 1
ATOM 2417 C C . GLY A 1 295 ? -15.088 -4.662 21.427 1.00 86.81 295 GLY A C 1
ATOM 2418 O O . GLY A 1 295 ? -13.986 -5.107 21.773 1.00 86.81 295 GLY A O 1
ATOM 2419 N N . LYS A 1 296 ? -15.796 -5.203 20.432 1.00 88.94 296 LYS A N 1
ATOM 2420 C CA . LYS A 1 296 ? -15.398 -6.372 19.643 1.00 88.94 296 LYS A CA 1
ATOM 2421 C C . LYS A 1 296 ? -15.311 -6.009 18.163 1.00 88.94 296 LYS A C 1
ATOM 2423 O O . LYS A 1 296 ? -15.696 -4.933 17.728 1.00 88.94 296 LYS A O 1
ATOM 2428 N N . LEU A 1 297 ? -14.717 -6.912 17.383 1.00 88.88 297 LEU A N 1
ATOM 2429 C CA . LEU A 1 297 ? -14.662 -6.789 15.929 1.00 88.88 297 LEU A CA 1
ATOM 2430 C C . LEU A 1 297 ? -15.247 -8.018 15.249 1.00 88.88 297 LEU A C 1
ATOM 2432 O O . LEU A 1 297 ? -14.732 -9.133 15.359 1.00 88.88 297 LEU A O 1
ATOM 2436 N N . SER A 1 298 ? -16.285 -7.804 14.455 1.00 83.69 298 SER A N 1
ATOM 2437 C CA . SER A 1 298 ? -16.835 -8.820 13.573 1.00 83.69 298 SER A CA 1
ATOM 2438 C C . SER A 1 298 ? -16.051 -8.928 12.260 1.00 83.69 298 SER A C 1
ATOM 2440 O O . SER A 1 298 ? -15.342 -8.023 11.805 1.00 83.69 298 SER A O 1
ATOM 2442 N N . HIS A 1 299 ? -16.228 -10.059 11.571 1.00 81.56 299 HIS A N 1
ATOM 2443 C CA . HIS A 1 299 ? -15.683 -10.243 10.224 1.00 81.56 299 HIS A CA 1
ATOM 2444 C C . HIS A 1 299 ? -16.220 -9.187 9.234 1.00 81.56 299 HIS A C 1
ATOM 2446 O O . HIS A 1 299 ? -15.521 -8.819 8.288 1.00 81.56 299 HIS A O 1
ATOM 2452 N N . LYS A 1 300 ? -17.458 -8.704 9.411 1.00 81.25 300 LYS A N 1
ATOM 2453 C CA . LYS A 1 300 ? -18.046 -7.696 8.516 1.00 81.25 300 LYS A CA 1
ATOM 2454 C C . LYS A 1 300 ? -17.417 -6.321 8.725 1.00 81.25 300 LYS A C 1
ATOM 2456 O O . LYS A 1 300 ? -17.057 -5.695 7.736 1.00 81.25 300 LYS A O 1
ATOM 2461 N N . GLU A 1 301 ? -17.226 -5.915 9.974 1.00 83.56 301 GLU A N 1
ATOM 2462 C CA . GLU A 1 301 ? -16.668 -4.605 10.330 1.00 83.56 301 GLU A CA 1
ATOM 2463 C C . GLU A 1 301 ? -15.228 -4.431 9.850 1.00 83.56 301 GLU A C 1
ATOM 2465 O O . GLU A 1 301 ? -14.883 -3.409 9.267 1.00 83.56 301 GLU A O 1
ATOM 2470 N N . PHE A 1 302 ? -14.383 -5.451 10.029 1.00 87.38 302 PHE A N 1
ATOM 2471 C CA . PHE A 1 302 ? -12.962 -5.321 9.710 1.00 87.38 302 PHE A CA 1
ATOM 2472 C C . PHE A 1 302 ? -12.572 -5.959 8.367 1.00 87.38 302 PHE A C 1
ATOM 2474 O O . PHE A 1 302 ? -12.054 -5.291 7.470 1.00 87.38 302 PHE A O 1
ATOM 2481 N N . ILE A 1 303 ? -12.808 -7.265 8.192 1.00 85.88 303 ILE A N 1
ATOM 2482 C CA . ILE A 1 303 ? -12.281 -8.007 7.031 1.00 85.88 303 ILE A CA 1
ATOM 2483 C C . ILE A 1 303 ? -12.928 -7.538 5.728 1.00 85.88 303 ILE A C 1
ATOM 2485 O O . ILE A 1 303 ? -12.232 -7.417 4.720 1.00 85.88 303 ILE A O 1
ATOM 2489 N N . SER A 1 304 ? -14.238 -7.265 5.733 1.00 81.00 304 SER A N 1
ATOM 2490 C CA . SER A 1 304 ? -14.940 -6.813 4.525 1.00 81.00 304 SER A CA 1
ATOM 2491 C C . SER A 1 304 ? -14.383 -5.487 4.016 1.00 81.00 304 SER A C 1
ATOM 2493 O O . SER A 1 304 ? -14.128 -5.353 2.824 1.00 81.00 304 SER A O 1
ATOM 2495 N N . VAL A 1 305 ? -14.134 -4.539 4.921 1.00 82.50 305 VAL A N 1
ATOM 2496 C CA . VAL A 1 305 ? -13.625 -3.207 4.575 1.00 82.50 305 VAL A CA 1
ATOM 2497 C C . VAL A 1 305 ? -12.164 -3.283 4.116 1.00 82.50 305 VAL A C 1
ATOM 2499 O O . VAL A 1 305 ? -11.774 -2.675 3.118 1.00 82.50 305 VAL A O 1
ATOM 2502 N N . MET A 1 306 ? -11.344 -4.086 4.798 1.00 84.56 306 MET A N 1
ATOM 2503 C CA . MET A 1 306 ? -9.905 -4.148 4.530 1.00 84.56 306 MET A CA 1
ATOM 2504 C C . MET A 1 306 ? -9.523 -5.019 3.326 1.00 84.56 306 MET A C 1
ATOM 2506 O O . MET A 1 306 ? -8.453 -4.811 2.749 1.00 84.56 306 MET A O 1
ATOM 2510 N N . LYS A 1 307 ? -10.377 -5.957 2.894 1.00 77.19 307 LYS A N 1
ATOM 2511 C CA . LYS A 1 307 ? -10.126 -6.773 1.689 1.00 77.19 307 LYS A CA 1
ATOM 2512 C C . LYS A 1 307 ? -10.070 -5.942 0.411 1.00 77.19 307 LYS A C 1
ATOM 2514 O O . LYS A 1 307 ? -9.249 -6.216 -0.467 1.00 77.19 307 LYS A O 1
ATOM 2519 N N . ASP A 1 308 ? -10.894 -4.907 0.306 1.00 69.75 308 ASP A N 1
ATOM 2520 C CA . ASP A 1 308 ? -10.897 -4.043 -0.876 1.00 69.75 308 ASP A CA 1
ATOM 2521 C C . ASP A 1 308 ? -9.632 -3.176 -0.939 1.00 69.75 308 ASP A C 1
ATOM 2523 O O . ASP A 1 308 ? -9.016 -3.033 -1.998 1.00 69.75 308 ASP A O 1
ATOM 2527 N N . ARG A 1 309 ? -9.138 -2.747 0.226 1.00 70.25 309 ARG A N 1
ATOM 2528 C CA . ARG A 1 309 ? -7.922 -1.941 0.368 1.00 70.25 309 ARG A CA 1
ATOM 2529 C C . ARG A 1 309 ? -6.664 -2.593 -0.208 1.00 70.25 309 ARG A C 1
ATOM 2531 O O . ARG A 1 309 ? -5.806 -1.887 -0.740 1.00 70.25 309 ARG A O 1
ATOM 2538 N N . ILE A 1 310 ? -6.532 -3.919 -0.124 1.00 63.78 310 ILE A N 1
ATOM 2539 C CA . ILE A 1 310 ? -5.366 -4.657 -0.657 1.00 63.78 310 ILE A CA 1
ATOM 2540 C C . ILE A 1 310 ? -5.171 -4.385 -2.154 1.00 63.78 310 ILE A C 1
ATOM 2542 O O . ILE A 1 310 ? -4.039 -4.346 -2.642 1.00 63.78 310 ILE A O 1
ATOM 2546 N N . HIS A 1 311 ? -6.264 -4.121 -2.869 1.00 62.47 311 HIS A N 1
ATOM 2547 C CA . HIS A 1 311 ? -6.254 -3.848 -4.300 1.00 62.47 311 HIS A CA 1
ATOM 2548 C C . HIS A 1 311 ? -5.916 -2.386 -4.630 1.00 62.47 311 HIS A C 1
ATOM 2550 O O . HIS A 1 311 ? -5.704 -2.074 -5.798 1.00 62.47 311 HIS A O 1
ATOM 2556 N N . ARG A 1 312 ? -5.828 -1.494 -3.627 1.00 63.56 312 ARG A N 1
ATOM 2557 C CA . ARG A 1 312 ? -5.444 -0.073 -3.758 1.00 63.56 312 ARG A CA 1
ATOM 2558 C C . ARG A 1 312 ? -6.204 0.683 -4.856 1.00 63.56 312 ARG A C 1
ATOM 2560 O O . ARG A 1 312 ? -5.619 1.483 -5.579 1.00 63.56 312 ARG A O 1
ATOM 2567 N N . GLY A 1 313 ? -7.493 0.385 -5.020 1.00 54.38 313 GLY A N 1
ATOM 2568 C CA . GLY A 1 313 ? -8.332 0.989 -6.062 1.00 54.38 313 GLY A CA 1
ATOM 2569 C C . GLY A 1 313 ? -8.090 0.466 -7.486 1.00 54.38 313 GLY A C 1
ATOM 2570 O O . GLY A 1 313 ? -8.688 0.982 -8.422 1.00 54.38 313 GLY A O 1
ATOM 2571 N N . PHE A 1 314 ? -7.253 -0.560 -7.676 1.00 52.00 314 PHE A N 1
ATOM 2572 C CA . PHE A 1 314 ? -6.994 -1.200 -8.972 1.00 52.00 314 PHE A CA 1
ATOM 2573 C C . PHE A 1 314 ? -7.784 -2.511 -9.129 1.00 52.00 314 PHE A C 1
ATOM 2575 O O . PHE A 1 314 ? -7.181 -3.580 -9.289 1.00 52.00 314 PHE A O 1
ATOM 2582 N N . ARG A 1 315 ? -9.118 -2.442 -9.078 1.00 45.53 315 ARG A N 1
ATOM 2583 C CA . ARG A 1 315 ? -9.990 -3.512 -9.592 1.00 45.53 315 ARG A CA 1
ATOM 2584 C C . ARG A 1 315 ? -10.447 -3.178 -11.001 1.00 45.53 315 ARG A C 1
ATOM 2586 O O . ARG A 1 315 ? -10.844 -2.018 -11.217 1.00 45.53 315 ARG A O 1
#

Nearest PDB structures (foldseek):
  6xqo-assembly1_I  TM=8.617E-01  e=1.258E-15  Homo sapiens
  6lb7-assembly1_A  TM=7.067E-01  e=2.615E-16  Homo sapiens
  4nsd-assembly1_A-2  TM=7.178E-01  e=3.72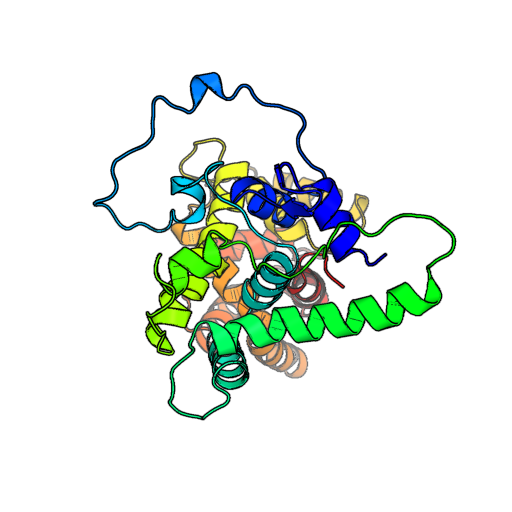9E-16  Homo sapiens
  4nsd-assembly2_B-3  TM=6.975E-01  e=3.045E-16  Homo sapiens
  4nsc-assembly1_E  TM=7.429E-01  e=2.498E-14  Homo sapiens

Secondary structure (DSSP, 8-state):
--HHHHHHHHH--EEETTEEEB-HHHHHHHHH-SSPPP---GGGTGGGPPPTT---S-HHHHHTTS--B-HHHHHHHHHHTT--HHHHHHHHHHH-SS-SSEE-HHHHHHHHHHHHHHHHHHHHHHTTS----TT-SS--PPPHHHHHHHTTTT---EEHHHHIIIIIIIIISHHHHHHHHHHHHTTSSEE-HHHHHHHHHTTS---HHHHHHHHHHHHHH--S---EEHHHHHHHHHHHTTHHHHHHHHHHHHHTT----HHHHHHHHHHHHS----HHHHHHHHHHH-SSSSS---TIIIIIHHHHHTTTT--

pLDDT: mean 73.99, std 15.49, range [35.88, 94.19]

Mean predicted aligned error: 12.78 Å

InterPro domains:
  IPR002048 EF-hand domain [PF13833] (263-308)
  IPR002048 EF-hand domain [PS50222] (83-118)
  IPR002048 EF-hand domain [PS50222] (277-312)
  IPR002048 EF-hand domain [SM00054] (87-115)
  IPR002048 EF-hand domain [SM00054] (281-309)
  IPR011992 EF-hand domain pair [SSF47473] (88-308)
  IPR018247 EF-Hand 1, calcium-binding site [PS00018] (96-108)
  IPR018247 EF-Hand 1, calcium-binding site [PS00018] (290-302)
  IPR039800 Calcium uptake protein 1/2/3 [PTHR12294] (2-315)